Protein AF-A0A2E7USU4-F1 (afdb_monomer)

Structure (mmCIF, N/CA/C/O backbone):
data_AF-A0A2E7USU4-F1
#
_entry.id   AF-A0A2E7USU4-F1
#
loop_
_atom_site.group_PDB
_atom_site.id
_atom_site.type_symbol
_atom_site.label_atom_id
_atom_site.label_alt_id
_atom_site.label_comp_id
_atom_site.label_asym_id
_atom_site.label_entity_id
_atom_site.label_seq_id
_atom_site.pdbx_PDB_ins_code
_atom_site.Cartn_x
_atom_site.Cartn_y
_atom_site.Cartn_z
_atom_site.occupancy
_atom_site.B_iso_or_equiv
_atom_site.auth_seq_id
_atom_site.auth_comp_id
_atom_site.auth_asym_id
_atom_site.auth_atom_id
_atom_site.pdbx_PDB_model_num
ATOM 1 N N . MET A 1 1 ? -5.962 -55.458 58.651 1.00 38.12 1 MET A N 1
ATOM 2 C CA . MET A 1 1 ? -5.460 -54.068 58.538 1.00 38.12 1 MET A CA 1
ATOM 3 C C . MET A 1 1 ? -6.688 -53.202 58.244 1.00 38.12 1 MET A C 1
ATOM 5 O O . MET A 1 1 ? -7.276 -53.397 57.200 1.00 38.12 1 MET A O 1
ATOM 9 N N . ARG A 1 2 ? -7.353 -52.534 59.209 1.00 30.59 2 ARG A N 1
ATOM 10 C CA . ARG A 1 2 ? -7.020 -51.202 59.780 1.00 30.59 2 ARG A CA 1
ATOM 11 C C . ARG A 1 2 ? -6.436 -50.291 58.675 1.00 30.59 2 ARG A C 1
ATOM 13 O O . ARG A 1 2 ? -5.344 -50.605 58.236 1.00 30.59 2 ARG A O 1
ATOM 20 N N . ARG A 1 3 ? -7.065 -49.203 58.200 1.00 30.80 3 ARG A N 1
ATOM 21 C CA . ARG A 1 3 ? -7.940 -48.223 58.880 1.00 30.80 3 ARG A CA 1
ATOM 22 C C . ARG A 1 3 ? -8.631 -47.252 57.874 1.00 30.80 3 ARG A C 1
ATOM 24 O O . ARG A 1 3 ? -7.976 -46.808 56.947 1.00 30.80 3 ARG A O 1
ATOM 31 N N . ILE A 1 4 ? -9.876 -46.875 58.214 1.00 32.59 4 ILE A N 1
ATOM 32 C CA . ILE A 1 4 ? -10.537 -45.541 58.121 1.00 32.59 4 ILE A CA 1
ATOM 33 C C . ILE A 1 4 ? -11.120 -45.056 56.765 1.00 32.59 4 ILE A C 1
ATOM 35 O O . ILE A 1 4 ? -10.427 -44.518 55.915 1.00 32.59 4 ILE A O 1
ATOM 39 N N . LEU A 1 5 ? -12.454 -45.147 56.668 1.00 33.91 5 LEU A N 1
ATOM 40 C CA . LEU A 1 5 ? -13.391 -44.113 56.159 1.00 33.91 5 LEU A CA 1
ATOM 41 C C . LEU A 1 5 ? -13.754 -43.176 57.360 1.00 33.91 5 LEU A C 1
ATOM 43 O O . LEU A 1 5 ? -13.565 -43.677 58.476 1.00 33.91 5 LEU A O 1
ATOM 47 N N . PRO A 1 6 ? -14.365 -41.955 57.263 1.00 46.06 6 PRO A N 1
ATOM 48 C CA . PRO A 1 6 ? -14.983 -41.267 56.105 1.00 46.06 6 PRO A CA 1
ATOM 49 C C . PRO A 1 6 ? -15.024 -39.686 56.152 1.00 46.06 6 PRO A C 1
ATOM 51 O O . PRO A 1 6 ? -14.419 -39.065 57.015 1.00 46.06 6 PRO A O 1
ATOM 54 N N . VAL A 1 7 ? -15.862 -39.080 55.282 1.00 34.38 7 VAL A N 1
ATOM 55 C CA . VAL A 1 7 ? -16.670 -37.832 55.459 1.00 34.38 7 VAL A CA 1
ATOM 56 C C . VAL A 1 7 ? -16.051 -36.434 55.176 1.00 34.38 7 VAL A C 1
ATOM 58 O O . VAL A 1 7 ? -15.256 -35.908 55.939 1.00 34.38 7 VAL A O 1
ATOM 61 N N . VAL A 1 8 ? -16.572 -35.834 54.088 1.00 38.22 8 VAL A N 1
ATOM 62 C CA . VAL A 1 8 ? -17.156 -34.476 53.905 1.00 38.22 8 VAL A CA 1
ATOM 63 C C . VAL A 1 8 ? -16.385 -33.232 54.372 1.00 38.22 8 VAL A C 1
ATOM 65 O O . VAL A 1 8 ? -16.282 -32.965 55.563 1.00 38.22 8 VAL A O 1
ATOM 68 N N . LEU A 1 9 ? -16.105 -32.340 53.412 1.00 32.12 9 LEU A N 1
ATOM 69 C CA . LEU A 1 9 ? -16.459 -30.919 53.537 1.00 32.12 9 LEU A CA 1
ATOM 70 C C . LEU A 1 9 ? -16.700 -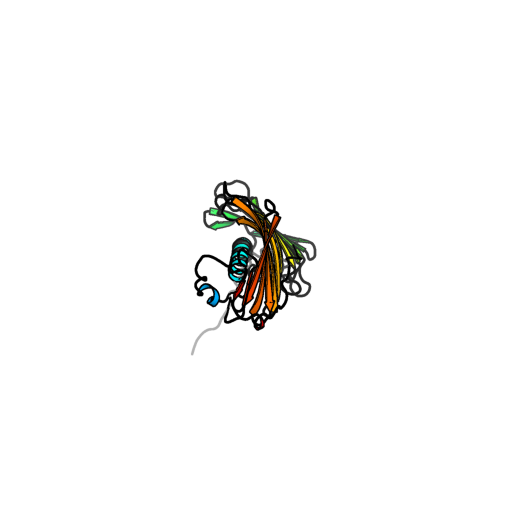30.292 52.155 1.00 32.12 9 LEU A C 1
ATOM 72 O O . LEU A 1 9 ? -15.776 -30.071 51.378 1.00 32.12 9 LEU A O 1
ATOM 76 N N . LEU A 1 10 ? -17.981 -30.021 51.874 1.00 38.47 10 LEU A N 1
ATOM 77 C CA . LEU A 1 10 ? -18.396 -28.964 50.960 1.00 38.47 10 LEU A CA 1
ATOM 78 C C . LEU A 1 10 ? -17.795 -27.646 51.462 1.00 38.47 10 LEU A C 1
ATOM 80 O O . LEU A 1 10 ? -18.086 -27.228 52.581 1.00 38.47 10 LEU A O 1
ATOM 84 N N . GLY A 1 11 ? -17.022 -26.984 50.611 1.00 33.09 11 GLY A N 1
ATOM 85 C CA . GLY A 1 11 ? -16.702 -25.570 50.727 1.00 33.09 11 GLY A CA 1
ATOM 86 C C . GLY A 1 11 ? -17.150 -24.885 49.448 1.00 33.09 11 GLY A C 1
ATOM 87 O O . GLY A 1 11 ? -16.473 -24.974 48.430 1.00 33.09 11 GLY A O 1
ATOM 88 N N . PHE A 1 12 ? -18.322 -24.257 49.505 1.00 40.06 12 PHE A N 1
ATOM 89 C CA . PHE A 1 12 ? -18.772 -23.271 48.534 1.00 40.06 12 PHE A CA 1
ATOM 90 C C . PHE A 1 12 ? -17.706 -22.173 48.397 1.00 40.06 12 PHE A C 1
ATOM 92 O O . PHE A 1 12 ? -17.455 -21.440 49.350 1.00 40.06 12 PHE A O 1
ATOM 99 N N . LEU A 1 13 ? -17.129 -22.028 47.205 1.00 36.75 13 LEU A N 1
ATOM 100 C CA . LEU A 1 13 ? -16.655 -20.738 46.706 1.00 36.75 13 LEU A CA 1
ATOM 101 C C . LEU A 1 13 ? -17.598 -20.318 45.580 1.00 36.75 13 LEU A C 1
ATOM 103 O O . LEU A 1 13 ? -17.286 -20.372 44.397 1.00 36.75 13 LEU A O 1
ATOM 107 N N . SER A 1 14 ? -18.811 -19.969 45.998 1.00 44.56 14 SER A N 1
ATOM 108 C CA . SER A 1 14 ? -19.656 -18.997 45.319 1.00 44.56 14 SER A CA 1
ATOM 109 C C . SER A 1 14 ? -19.156 -17.600 45.703 1.00 44.56 14 SER A C 1
ATOM 111 O O . SER A 1 14 ? -19.207 -17.247 46.883 1.00 44.56 14 SER A O 1
ATOM 113 N N . GLY A 1 15 ? -18.679 -16.830 44.725 1.00 34.78 15 GLY A N 1
ATOM 114 C CA . GLY A 1 15 ? -18.288 -15.422 44.871 1.00 34.78 15 GLY A CA 1
ATOM 115 C C . GLY A 1 15 ? -17.084 -15.095 43.981 1.00 34.78 15 GLY A C 1
ATOM 116 O O . GLY A 1 15 ? -15.995 -15.569 44.268 1.00 34.78 15 GLY A O 1
ATOM 117 N N . CYS A 1 16 ? -17.174 -14.354 42.881 1.00 40.97 16 CYS A N 1
ATOM 118 C CA . CYS A 1 16 ? -18.272 -13.592 42.301 1.00 40.97 16 CYS A CA 1
ATOM 119 C C . CYS A 1 16 ? -18.543 -14.112 40.888 1.00 40.97 16 CYS A C 1
ATOM 121 O O . CYS A 1 16 ? -17.654 -14.129 40.042 1.00 40.97 16 CYS A O 1
ATOM 123 N N . GLU A 1 17 ? -19.784 -14.515 40.635 1.00 37.81 17 GLU A N 1
ATOM 124 C CA . GLU A 1 17 ? -20.341 -14.364 39.302 1.00 37.81 17 GLU A CA 1
ATOM 125 C C . GLU A 1 17 ? -20.342 -12.858 39.003 1.00 37.81 17 GLU A C 1
ATOM 127 O O . GLU A 1 17 ? -21.069 -12.106 39.653 1.00 37.81 17 GLU A O 1
ATOM 132 N N . ASP A 1 18 ? -19.541 -12.401 38.041 1.00 37.53 18 ASP A N 1
ATOM 133 C CA . ASP A 1 18 ? -19.834 -11.142 37.354 1.00 37.53 18 ASP A CA 1
ATOM 134 C C . ASP A 1 18 ? -21.030 -11.394 36.425 1.00 37.53 18 ASP A C 1
ATOM 136 O O . ASP A 1 18 ? -20.938 -11.583 35.213 1.00 37.53 18 ASP A O 1
ATOM 140 N N . THR A 1 19 ? -22.204 -11.462 37.049 1.00 38.06 19 THR A N 1
ATOM 141 C CA . THR A 1 19 ? -23.536 -11.586 36.448 1.00 38.06 19 THR A CA 1
ATOM 142 C C . THR A 1 19 ? -23.981 -10.296 35.744 1.00 38.06 19 THR A C 1
ATOM 144 O O . THR A 1 19 ? -25.107 -9.838 35.926 1.00 38.06 19 THR A O 1
ATOM 147 N N . LEU A 1 20 ? -23.119 -9.708 34.906 1.00 40.41 20 LEU A N 1
ATOM 148 C CA . LEU A 1 20 ? -23.465 -8.558 34.056 1.00 40.41 20 LEU A CA 1
ATOM 149 C C . LEU A 1 20 ? -23.126 -8.707 32.559 1.00 40.41 20 LEU A C 1
ATOM 151 O O . LEU A 1 20 ? -23.294 -7.740 31.824 1.00 40.41 20 LEU A O 1
ATOM 155 N N . SER A 1 21 ? -22.760 -9.891 32.043 1.00 41.94 21 SER A N 1
ATOM 156 C CA . SER A 1 21 ? -22.670 -10.077 30.573 1.00 41.94 21 SER A CA 1
ATOM 157 C C . SER A 1 21 ? -23.108 -11.440 30.019 1.00 41.94 21 SER A C 1
ATOM 159 O O . SER A 1 21 ? -22.753 -11.803 28.903 1.00 41.94 21 SER A O 1
ATOM 161 N N . ALA A 1 22 ? -23.960 -12.184 30.729 1.00 40.34 22 ALA A N 1
ATOM 162 C CA . ALA A 1 22 ? -24.525 -13.451 30.242 1.00 40.34 22 ALA A CA 1
ATOM 163 C C . ALA A 1 22 ? -25.656 -13.290 29.192 1.00 40.34 22 ALA A C 1
ATOM 165 O O . ALA A 1 22 ? -26.557 -14.127 29.118 1.00 40.34 22 ALA A O 1
ATOM 166 N N . GLN A 1 23 ? -25.639 -12.230 28.377 1.00 47.31 23 GLN A N 1
ATOM 167 C CA . GLN A 1 23 ? -26.324 -12.266 27.081 1.00 47.31 23 GLN A CA 1
ATOM 168 C C . GLN A 1 23 ? -25.353 -12.883 26.067 1.00 47.31 23 GLN A C 1
ATOM 170 O O . GLN A 1 23 ? -24.153 -12.621 26.161 1.00 47.31 23 GLN A O 1
ATOM 175 N N . PRO A 1 24 ? -25.808 -13.698 25.097 1.00 49.12 24 PRO A N 1
ATOM 176 C CA . PRO A 1 24 ? -24.950 -14.177 24.023 1.00 49.12 24 PRO A CA 1
ATOM 177 C C . PRO A 1 24 ? -24.702 -13.012 23.060 1.00 49.12 24 PRO A C 1
ATOM 179 O O . PRO A 1 24 ? -25.223 -12.978 21.948 1.00 49.12 24 PRO A O 1
ATOM 182 N N . PHE A 1 25 ? -23.954 -12.013 23.520 1.00 58.28 25 PHE A N 1
ATOM 183 C CA . PHE A 1 25 ? -23.432 -10.972 22.664 1.00 58.28 25 PHE A CA 1
ATOM 184 C C . PHE A 1 25 ? -22.573 -11.629 21.588 1.00 58.28 25 PHE A C 1
ATOM 186 O O . PHE A 1 25 ? -21.971 -12.690 21.792 1.00 58.28 25 PHE A O 1
ATOM 193 N N . VAL A 1 26 ? -22.497 -10.958 20.446 1.00 64.88 26 VAL A N 1
ATOM 194 C CA . VAL A 1 26 ? -21.462 -11.183 19.437 1.00 64.88 26 VAL A CA 1
ATOM 195 C C . VAL A 1 26 ? -20.136 -11.349 20.174 1.00 64.88 26 VAL A C 1
ATOM 197 O O . VAL A 1 26 ? -19.718 -10.462 20.924 1.00 64.88 26 VAL A O 1
ATOM 200 N N . SER A 1 27 ? -19.538 -12.533 20.055 1.00 80.50 27 SER A N 1
ATOM 201 C CA . SER A 1 27 ? -18.383 -12.883 20.883 1.00 80.50 27 SER A CA 1
ATOM 202 C C . SER A 1 27 ? -17.197 -11.983 20.544 1.00 80.50 27 SER A C 1
ATOM 204 O O . SER A 1 27 ? -17.044 -11.578 19.392 1.00 80.50 27 SER A O 1
ATOM 206 N N . ASP A 1 28 ? -16.305 -11.738 21.505 1.00 85.25 28 ASP A N 1
ATOM 207 C CA . ASP A 1 28 ? -15.053 -10.997 21.266 1.00 85.25 28 ASP A CA 1
ATOM 208 C C . ASP A 1 28 ? -14.279 -11.600 20.077 1.00 85.25 28 ASP A C 1
ATOM 210 O O . ASP A 1 28 ? -13.692 -10.885 19.272 1.00 85.25 28 ASP A O 1
ATOM 214 N N . ARG A 1 29 ? -14.383 -12.924 19.891 1.00 87.19 29 ARG A N 1
ATOM 215 C CA . ARG A 1 29 ? -13.837 -13.652 18.739 1.00 87.19 29 ARG A CA 1
ATOM 216 C C . ARG A 1 29 ? -14.366 -13.149 17.392 1.00 87.19 29 ARG A C 1
ATOM 218 O O . ARG A 1 29 ? -13.593 -13.110 16.449 1.00 87.19 29 ARG A O 1
ATOM 225 N N . GLN A 1 30 ? -15.645 -12.795 17.282 1.00 89.44 30 GLN A N 1
ATOM 226 C CA . GLN A 1 30 ? -16.223 -12.291 16.030 1.00 89.44 30 GLN A CA 1
ATOM 227 C C . GLN A 1 30 ? -15.737 -10.878 15.706 1.00 89.44 30 GLN A C 1
ATOM 229 O O . GLN A 1 30 ? -15.446 -10.615 14.549 1.00 89.44 30 GLN A O 1
ATOM 234 N N . PHE A 1 31 ? -15.607 -9.997 16.706 1.00 92.06 31 PHE A N 1
ATOM 235 C CA . PHE A 1 31 ? -14.993 -8.679 16.502 1.00 92.06 31 PHE A CA 1
ATOM 236 C C . PHE A 1 31 ? -13.541 -8.823 16.042 1.00 92.06 31 PHE A C 1
ATOM 238 O O . PHE A 1 31 ? -13.168 -8.249 15.030 1.00 92.06 31 PHE A O 1
ATOM 245 N N . ARG A 1 32 ? -12.753 -9.668 16.720 1.00 91.06 32 ARG A N 1
ATOM 246 C CA . ARG A 1 32 ? -11.357 -9.945 16.343 1.00 91.06 32 ARG A CA 1
ATOM 247 C C . ARG A 1 32 ? -11.233 -10.541 14.941 1.00 91.06 32 ARG A C 1
ATOM 249 O O . ARG A 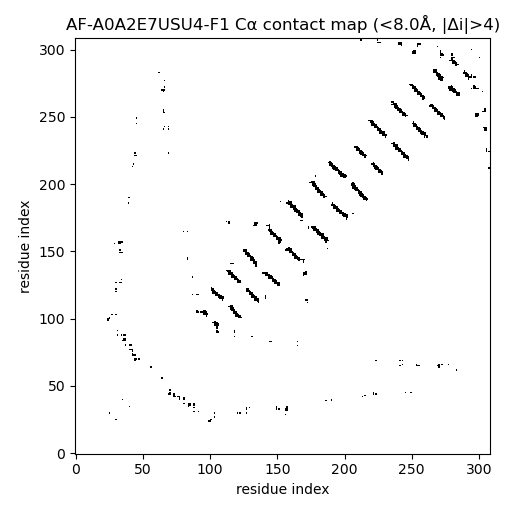1 32 ? -10.358 -10.149 14.191 1.00 91.06 32 ARG A O 1
ATOM 256 N N . ALA A 1 33 ? -12.110 -11.479 14.587 1.00 92.00 33 ALA A N 1
ATOM 257 C CA . ALA A 1 33 ? -12.075 -12.158 13.294 1.00 92.00 33 ALA A CA 1
ATOM 258 C C . ALA A 1 33 ? -12.516 -11.281 12.110 1.00 92.00 33 ALA A C 1
ATOM 260 O O . ALA A 1 33 ? -12.340 -11.707 10.974 1.00 92.00 33 ALA A O 1
ATOM 261 N N . ALA A 1 34 ? -13.123 -10.121 12.368 1.00 91.88 34 ALA A N 1
ATOM 262 C CA . ALA A 1 34 ? -13.502 -9.147 11.348 1.00 91.88 34 ALA A CA 1
ATOM 263 C C . ALA A 1 34 ? -12.515 -7.974 11.238 1.00 91.88 34 ALA A C 1
ATOM 265 O O . ALA A 1 34 ? -12.679 -7.137 10.356 1.00 91.88 34 ALA A O 1
ATOM 266 N N . LEU A 1 35 ? -11.521 -7.876 12.130 1.00 90.31 35 LEU A N 1
ATOM 267 C CA . LEU A 1 35 ? -10.502 -6.837 12.019 1.00 90.31 35 LEU A CA 1
ATOM 268 C C . LEU A 1 35 ? -9.563 -7.132 10.845 1.00 90.31 35 LEU A C 1
ATOM 270 O O . LEU A 1 35 ? -9.254 -8.304 10.597 1.00 90.31 35 LEU A O 1
ATOM 274 N N . PRO A 1 36 ? -9.094 -6.090 10.134 1.00 87.50 36 PRO A N 1
ATOM 275 C CA . PRO A 1 36 ? -8.037 -6.262 9.153 1.00 87.50 36 PRO A CA 1
ATOM 276 C C . PRO A 1 36 ? -6.785 -6.808 9.839 1.00 87.50 36 PRO A C 1
ATOM 278 O O . PRO A 1 36 ? -6.477 -6.440 10.973 1.00 87.50 36 PRO A O 1
ATOM 281 N N . SER A 1 37 ? -6.081 -7.697 9.142 1.00 90.19 37 SER A N 1
ATOM 282 C CA . SER A 1 37 ? -4.869 -8.333 9.648 1.00 90.19 37 SER A CA 1
ATOM 283 C C . SER A 1 37 ? -3.657 -7.950 8.811 1.00 90.19 37 SER A C 1
ATOM 285 O O . SER A 1 37 ? -3.776 -7.786 7.591 1.00 90.19 37 SER A O 1
ATOM 287 N N . ALA A 1 38 ? -2.497 -7.849 9.454 1.00 91.19 38 ALA A N 1
ATOM 288 C CA . ALA A 1 38 ? -1.223 -7.533 8.822 1.00 91.19 38 ALA A CA 1
ATOM 289 C C . ALA A 1 38 ? -0.932 -8.529 7.688 1.00 91.19 38 ALA A C 1
ATOM 291 O O . ALA A 1 38 ? -0.786 -8.134 6.536 1.00 91.19 38 ALA A O 1
ATOM 292 N N . GLU A 1 39 ? -1.026 -9.832 7.980 1.00 90.19 39 GLU A N 1
ATOM 293 C CA . GLU A 1 39 ? -0.832 -10.924 7.010 1.00 90.19 39 GLU A CA 1
ATOM 294 C C . GLU A 1 39 ? -1.648 -10.745 5.719 1.00 90.19 39 GLU A C 1
ATOM 296 O O . GLU A 1 39 ? -1.158 -11.013 4.625 1.00 90.19 39 GLU A O 1
ATOM 301 N N . ARG A 1 40 ? -2.900 -10.284 5.828 1.00 90.06 40 ARG A N 1
ATOM 302 C CA . ARG A 1 40 ? -3.810 -10.164 4.681 1.00 90.06 40 ARG A CA 1
ATOM 303 C C . ARG A 1 40 ? -3.615 -8.883 3.889 1.00 90.06 40 ARG A C 1
ATOM 305 O O . ARG A 1 40 ? -4.041 -8.846 2.738 1.00 90.06 40 ARG A O 1
ATOM 312 N N . HIS A 1 41 ? -2.996 -7.869 4.483 1.00 92.50 41 HIS A N 1
ATOM 313 C CA . HIS A 1 41 ? -2.759 -6.564 3.864 1.00 92.50 41 HIS A CA 1
ATOM 314 C C . HIS A 1 41 ? -1.310 -6.376 3.402 1.00 92.50 41 HIS A C 1
ATOM 316 O O . HIS A 1 41 ? -1.009 -5.371 2.767 1.00 92.50 41 HIS A O 1
ATOM 322 N N . THR A 1 42 ? -0.426 -7.345 3.656 1.00 91.06 42 THR A N 1
ATOM 323 C CA . THR A 1 42 ? 0.917 -7.363 3.074 1.00 91.06 42 THR A CA 1
ATOM 324 C C . THR A 1 42 ? 0.839 -7.483 1.551 1.00 91.06 42 THR A C 1
ATOM 326 O O . THR A 1 42 ? 0.340 -8.475 1.015 1.00 91.06 42 THR A O 1
ATOM 329 N N . LEU A 1 43 ? 1.382 -6.490 0.852 1.00 89.88 43 LEU A N 1
ATOM 330 C CA . LEU A 1 43 ? 1.666 -6.521 -0.575 1.00 89.88 43 LEU A CA 1
ATOM 331 C C . LEU A 1 43 ? 2.789 -7.517 -0.840 1.00 89.88 43 LEU A C 1
ATOM 333 O O . LEU A 1 43 ? 3.963 -7.241 -0.590 1.00 89.88 43 LEU A O 1
ATOM 337 N N . ASP A 1 44 ? 2.426 -8.673 -1.374 1.00 86.12 44 ASP A N 1
ATOM 338 C CA . ASP A 1 44 ? 3.383 -9.692 -1.778 1.00 86.12 44 ASP A CA 1
ATOM 339 C C . ASP A 1 44 ? 3.852 -9.466 -3.224 1.00 86.12 44 ASP A C 1
ATOM 341 O O . ASP A 1 44 ? 3.456 -10.158 -4.169 1.00 86.12 44 ASP A O 1
ATOM 345 N N . VAL A 1 45 ? 4.634 -8.403 -3.430 1.00 84.00 45 VAL A N 1
ATOM 346 C CA . VAL A 1 45 ? 5.175 -8.073 -4.753 1.00 84.00 45 VAL A CA 1
ATOM 347 C C . VAL A 1 45 ? 6.238 -9.111 -5.113 1.00 84.00 45 VAL A C 1
ATOM 349 O O . VAL A 1 45 ? 7.334 -9.099 -4.568 1.00 84.00 45 VAL A O 1
ATOM 352 N N . ILE A 1 46 ? 5.923 -10.000 -6.059 1.00 75.56 46 ILE A N 1
ATOM 353 C CA . ILE A 1 46 ? 6.849 -11.024 -6.579 1.00 75.56 46 ILE A CA 1
ATOM 354 C C . ILE A 1 46 ? 7.444 -11.903 -5.450 1.00 75.56 46 ILE A C 1
ATOM 356 O O . ILE A 1 46 ? 8.652 -12.137 -5.443 1.00 75.56 46 ILE A O 1
ATOM 360 N N . ASP A 1 47 ? 6.612 -12.395 -4.516 1.00 64.00 47 ASP A N 1
ATOM 361 C CA . ASP A 1 47 ? 6.943 -13.388 -3.463 1.00 64.00 47 ASP A CA 1
ATOM 362 C C . ASP A 1 47 ? 8.402 -13.325 -3.014 1.00 64.00 47 ASP A C 1
ATOM 364 O O . ASP A 1 47 ? 9.188 -14.206 -3.350 1.00 64.00 47 ASP A O 1
ATOM 368 N N . ALA A 1 48 ? 8.830 -12.217 -2.411 1.00 50.22 48 ALA A N 1
ATOM 369 C CA . ALA A 1 48 ? 10.242 -11.895 -2.223 1.00 50.22 48 ALA A CA 1
ATOM 370 C C . ALA A 1 48 ? 10.944 -12.824 -1.208 1.00 50.22 48 ALA A C 1
ATOM 372 O O . ALA A 1 48 ? 11.420 -12.393 -0.167 1.00 50.22 48 ALA A O 1
ATOM 373 N N . SER A 1 49 ? 11.073 -14.116 -1.509 1.00 41.28 49 SER A N 1
ATOM 374 C CA . SER A 1 49 ? 12.034 -15.004 -0.877 1.00 41.28 49 SER A CA 1
ATOM 375 C C . SER A 1 49 ? 13.421 -14.382 -1.034 1.00 41.28 49 SER A C 1
ATOM 377 O O . SER A 1 49 ? 13.795 -14.029 -2.157 1.00 41.28 49 SER A O 1
ATOM 379 N N . ASP A 1 50 ? 14.165 -14.293 0.071 1.00 42.62 50 ASP A N 1
ATOM 380 C CA . ASP A 1 50 ? 15.480 -13.659 0.300 1.00 42.62 50 ASP A CA 1
ATOM 381 C C . ASP A 1 50 ? 16.549 -13.755 -0.821 1.00 42.62 50 ASP A C 1
ATOM 383 O O . ASP A 1 50 ? 17.573 -13.074 -0.772 1.00 42.62 50 ASP A O 1
ATOM 387 N N . GLY A 1 51 ? 16.354 -14.583 -1.849 1.00 41.97 51 GLY A N 1
ATOM 388 C CA . GLY A 1 51 ? 17.274 -14.789 -2.971 1.00 41.97 51 GLY A CA 1
ATOM 389 C C . GLY A 1 51 ? 17.455 -13.588 -3.907 1.00 41.97 51 GLY A C 1
ATOM 390 O O . GLY A 1 51 ? 18.475 -13.499 -4.588 1.00 41.97 51 GLY A O 1
ATOM 391 N N . TYR A 1 52 ? 16.522 -12.637 -3.924 1.00 47.69 52 TYR A N 1
ATOM 392 C CA . TYR A 1 52 ? 16.579 -11.484 -4.829 1.00 47.69 52 TYR A CA 1
ATOM 393 C C . TYR A 1 52 ? 17.429 -10.312 -4.304 1.00 47.69 52 TYR A C 1
ATOM 395 O O . TYR A 1 52 ? 17.951 -9.533 -5.100 1.00 47.69 52 TYR A O 1
ATOM 403 N N . LEU A 1 53 ? 17.645 -10.221 -2.987 1.00 42.69 53 LEU A N 1
ATOM 404 C CA . LEU A 1 53 ? 18.425 -9.154 -2.337 1.00 42.69 53 LEU A CA 1
ATOM 405 C C . LEU A 1 53 ? 19.952 -9.318 -2.499 1.00 42.69 53 LEU A C 1
ATOM 407 O O . LEU A 1 53 ? 20.722 -8.451 -2.089 1.00 42.69 53 LEU A O 1
ATOM 411 N N . GLY A 1 54 ? 20.407 -10.432 -3.086 1.00 35.69 54 GLY A N 1
ATOM 412 C CA . GLY A 1 54 ? 21.826 -10.782 -3.215 1.00 35.69 54 GLY A CA 1
ATOM 413 C C . GLY A 1 54 ? 22.462 -10.522 -4.584 1.00 35.69 54 GLY A C 1
ATOM 414 O O . GLY A 1 54 ? 23.677 -10.681 -4.720 1.00 35.69 54 GLY A O 1
ATOM 415 N N . MET A 1 55 ? 21.690 -10.144 -5.609 1.00 43.31 55 MET A N 1
ATOM 416 C CA . MET A 1 55 ? 22.261 -9.841 -6.924 1.00 43.31 55 MET A CA 1
ATOM 417 C C . MET A 1 55 ? 22.745 -8.394 -6.955 1.00 43.31 55 MET A C 1
ATOM 419 O O . MET A 1 55 ? 21.952 -7.461 -6.875 1.00 43.31 55 MET A O 1
ATOM 423 N N . ALA A 1 56 ? 24.065 -8.210 -7.051 1.00 39.50 56 ALA A N 1
ATOM 424 C CA . ALA A 1 56 ? 24.661 -6.886 -7.182 1.00 39.50 56 ALA A CA 1
ATOM 425 C C . ALA A 1 56 ? 23.985 -6.132 -8.345 1.00 39.50 56 ALA A C 1
ATOM 427 O O . ALA A 1 56 ? 23.899 -6.696 -9.443 1.00 39.50 56 ALA A O 1
ATOM 428 N N . PRO A 1 57 ? 23.512 -4.888 -8.135 1.00 42.31 57 PRO A N 1
ATOM 429 C CA . PRO A 1 57 ? 22.927 -4.108 -9.213 1.00 42.31 57 PRO A CA 1
ATOM 430 C C . PRO A 1 57 ? 23.941 -4.008 -10.361 1.00 42.31 57 PRO A C 1
ATOM 432 O O . PRO A 1 57 ? 25.148 -3.886 -10.107 1.00 42.31 57 PRO A O 1
ATOM 435 N N . PRO A 1 58 ? 23.496 -4.080 -11.628 1.00 43.09 58 PRO A N 1
ATOM 436 C CA . PRO A 1 58 ? 24.387 -3.840 -12.747 1.00 43.09 58 PRO A CA 1
ATOM 437 C C . PRO A 1 58 ? 25.056 -2.472 -12.581 1.00 43.09 58 PRO A C 1
ATOM 439 O O . PRO A 1 58 ? 24.482 -1.534 -12.029 1.00 43.09 58 PRO A O 1
ATOM 442 N N . VAL A 1 59 ? 26.305 -2.405 -13.042 1.00 41.75 59 VAL A N 1
ATOM 443 C CA . VAL A 1 59 ? 27.203 -1.249 -12.938 1.00 41.75 59 VAL A CA 1
ATOM 444 C C . VAL A 1 59 ? 26.447 0.064 -13.219 1.00 41.75 59 VAL A C 1
ATOM 446 O O . VAL A 1 59 ? 25.716 0.123 -14.211 1.00 41.75 59 VAL A O 1
ATOM 449 N N . PRO A 1 60 ? 26.624 1.114 -12.390 1.00 35.34 60 PRO A N 1
ATOM 450 C CA . PRO A 1 60 ? 25.951 2.398 -12.569 1.00 35.34 60 PRO A CA 1
ATOM 451 C C . PRO A 1 60 ? 26.080 2.929 -14.002 1.00 35.34 60 PRO A C 1
ATOM 453 O O . PRO A 1 60 ? 27.191 2.985 -14.532 1.00 35.34 60 PRO A O 1
ATOM 456 N N . GLY A 1 61 ? 24.965 3.369 -14.601 1.00 48.12 61 GLY A N 1
ATOM 457 C CA . GLY A 1 61 ? 25.025 4.326 -15.711 1.00 48.12 61 GLY A CA 1
ATOM 458 C C . GLY A 1 61 ? 24.137 4.131 -16.941 1.00 48.12 61 GLY A C 1
ATOM 459 O O . GLY A 1 61 ? 24.291 4.945 -17.841 1.00 48.12 61 GLY A O 1
ATOM 460 N N . THR A 1 62 ? 23.227 3.150 -17.045 1.00 60.25 62 THR A N 1
ATOM 461 C CA . THR A 1 62 ? 22.281 3.159 -18.190 1.00 60.25 62 THR A CA 1
ATOM 462 C C . THR A 1 62 ? 20.834 2.778 -17.870 1.00 60.25 62 THR A C 1
ATOM 464 O O . THR A 1 62 ? 19.967 3.572 -18.221 1.00 60.25 62 THR A O 1
ATOM 467 N N . TRP A 1 63 ? 20.512 1.638 -17.234 1.00 69.81 63 TRP A N 1
ATOM 468 C CA . TRP A 1 63 ? 19.108 1.164 -17.134 1.00 69.81 63 TRP A CA 1
ATOM 469 C C . TRP A 1 63 ? 18.633 0.906 -15.692 1.00 69.81 63 TRP A C 1
ATOM 471 O O . TRP A 1 63 ? 19.364 0.248 -14.947 1.00 69.81 63 TRP A O 1
ATOM 481 N N . PRO A 1 64 ? 17.420 1.357 -15.306 1.00 77.94 64 PRO A N 1
ATOM 482 C CA . PRO A 1 64 ? 16.848 1.065 -13.992 1.00 77.94 64 PRO A CA 1
ATOM 483 C C . PRO A 1 64 ? 16.510 -0.429 -13.837 1.00 77.94 64 PRO A C 1
ATOM 485 O O . PRO A 1 64 ? 16.169 -1.101 -14.812 1.00 77.94 64 PRO A O 1
ATOM 488 N N . ASP A 1 65 ? 16.598 -0.944 -12.607 1.00 86.38 65 ASP A N 1
ATOM 489 C CA . ASP A 1 65 ? 16.034 -2.245 -12.223 1.00 86.38 65 ASP A CA 1
ATOM 490 C C . ASP A 1 65 ? 14.584 -2.032 -11.769 1.00 86.38 65 ASP A C 1
ATOM 492 O O . ASP A 1 65 ? 14.316 -1.672 -10.623 1.00 86.38 65 ASP A O 1
ATOM 496 N N . LEU A 1 66 ? 13.643 -2.208 -12.696 1.00 89.81 66 LEU A N 1
ATOM 497 C CA . LEU A 1 66 ? 12.219 -1.965 -12.465 1.00 89.81 66 LEU A CA 1
ATOM 498 C C . LEU A 1 66 ? 11.599 -2.981 -11.496 1.00 89.81 66 LEU A C 1
ATOM 500 O O . LEU A 1 66 ? 10.634 -2.671 -10.793 1.00 89.81 66 LEU A O 1
ATOM 504 N N . VAL A 1 67 ? 12.157 -4.194 -11.451 1.00 90.25 67 VAL A N 1
ATOM 505 C CA . VAL A 1 67 ? 11.730 -5.234 -10.509 1.00 90.25 67 VAL A CA 1
ATOM 506 C C . VAL A 1 67 ? 12.126 -4.837 -9.096 1.00 90.25 67 VAL A C 1
ATOM 508 O O . VAL A 1 67 ? 11.265 -4.837 -8.223 1.00 90.25 67 VAL A O 1
ATOM 511 N N . GLN A 1 68 ? 13.386 -4.439 -8.879 1.00 87.31 68 GLN A N 1
ATOM 512 C CA . GLN A 1 68 ? 13.817 -3.946 -7.566 1.00 87.31 68 GLN A CA 1
ATOM 513 C C . GLN A 1 68 ? 13.011 -2.722 -7.137 1.00 87.31 68 GLN A C 1
ATOM 515 O O . GLN A 1 68 ? 12.534 -2.695 -6.014 1.00 87.31 68 GLN A O 1
ATOM 520 N N . LEU A 1 69 ? 12.769 -1.772 -8.044 1.00 87.56 69 LEU A N 1
ATOM 521 C CA . LEU A 1 69 ? 11.961 -0.597 -7.721 1.00 87.56 69 LEU A CA 1
ATOM 522 C C . LEU A 1 69 ? 10.538 -0.979 -7.280 1.00 87.56 69 LEU A C 1
ATOM 524 O O . LEU A 1 69 ? 10.007 -0.412 -6.335 1.00 87.56 69 LEU A O 1
ATOM 528 N N . SER A 1 70 ? 9.925 -1.970 -7.932 1.00 91.50 70 SER A N 1
ATOM 529 C CA . SER A 1 70 ? 8.604 -2.475 -7.534 1.00 91.50 70 SER A CA 1
ATOM 530 C C . SER A 1 70 ? 8.624 -3.166 -6.166 1.00 91.50 70 SER A C 1
ATOM 532 O O . SER A 1 70 ? 7.676 -3.016 -5.401 1.00 91.50 70 SER A O 1
ATOM 534 N N . LEU A 1 71 ? 9.691 -3.914 -5.865 1.00 89.12 71 LEU A N 1
ATOM 535 C CA . LEU A 1 71 ? 9.897 -4.556 -4.565 1.00 89.12 71 LEU A CA 1
ATOM 536 C C . LEU A 1 71 ? 10.083 -3.524 -3.450 1.00 89.12 71 LEU A C 1
ATOM 538 O O . LEU A 1 71 ? 9.448 -3.653 -2.408 1.00 89.12 71 LEU A O 1
ATOM 542 N N . ASP A 1 72 ? 10.907 -2.502 -3.685 1.00 85.56 72 ASP A N 1
ATOM 543 C CA . ASP A 1 72 ? 11.184 -1.435 -2.719 1.00 85.56 72 ASP A CA 1
ATOM 544 C C . ASP A 1 72 ? 9.901 -0.660 -2.398 1.00 85.56 72 ASP A C 1
ATOM 546 O O . ASP A 1 72 ? 9.506 -0.576 -1.239 1.00 85.56 72 ASP A O 1
ATOM 550 N N . VAL A 1 73 ? 9.173 -0.211 -3.430 1.00 87.50 73 VAL A N 1
ATOM 551 C CA . VAL A 1 73 ? 7.894 0.499 -3.258 1.00 87.50 73 VAL A CA 1
ATOM 552 C C . VAL A 1 73 ? 6.862 -0.372 -2.529 1.00 87.50 73 VAL A C 1
ATOM 554 O O . VAL A 1 73 ? 6.165 0.109 -1.638 1.00 87.50 73 VAL A O 1
ATOM 557 N N . GLY A 1 74 ? 6.754 -1.659 -2.878 1.00 89.19 74 GLY A N 1
ATOM 558 C CA . GLY A 1 74 ? 5.872 -2.589 -2.168 1.00 89.19 74 GLY A CA 1
ATOM 559 C C . GLY A 1 74 ? 6.262 -2.760 -0.695 1.00 89.19 74 GLY A C 1
ATOM 560 O O . GLY A 1 74 ? 5.393 -2.765 0.177 1.00 89.19 74 GLY A O 1
ATOM 561 N N . GLY A 1 75 ? 7.563 -2.852 -0.411 1.00 87.12 75 GLY A N 1
ATOM 562 C CA . GLY A 1 75 ? 8.114 -2.936 0.941 1.00 87.12 75 GLY A CA 1
ATOM 563 C C . GLY A 1 75 ? 7.841 -1.690 1.784 1.00 87.12 75 GLY A C 1
ATOM 564 O O . GLY A 1 75 ? 7.437 -1.819 2.940 1.00 87.12 75 GLY A O 1
ATOM 565 N N . ASP A 1 76 ? 7.983 -0.499 1.206 1.00 84.06 76 ASP A N 1
ATOM 566 C CA . ASP A 1 76 ? 7.721 0.768 1.895 1.00 84.06 76 ASP A CA 1
ATOM 567 C C . ASP A 1 76 ? 6.230 0.923 2.248 1.00 84.06 76 ASP A C 1
ATOM 569 O O . ASP A 1 76 ? 5.885 1.250 3.389 1.00 84.06 76 ASP A O 1
ATOM 573 N N . LEU A 1 77 ? 5.332 0.597 1.309 1.00 87.25 77 LEU A N 1
ATOM 574 C CA . LEU A 1 77 ? 3.880 0.572 1.548 1.00 87.25 77 LEU A CA 1
ATOM 575 C C . LEU A 1 77 ? 3.489 -0.431 2.644 1.00 87.25 77 LEU A C 1
ATOM 577 O O . LEU A 1 77 ? 2.627 -0.141 3.484 1.00 87.25 77 LEU A O 1
ATOM 581 N N . ASN A 1 78 ? 4.148 -1.595 2.662 1.00 88.50 78 ASN A N 1
ATOM 582 C CA . ASN A 1 78 ? 3.984 -2.591 3.716 1.00 88.50 78 ASN A CA 1
ATOM 583 C C . ASN A 1 78 ? 4.430 -2.048 5.073 1.00 88.50 78 ASN A C 1
ATOM 585 O O . ASN A 1 78 ? 3.701 -2.208 6.044 1.00 88.50 78 ASN A O 1
ATOM 589 N N . GLY A 1 79 ? 5.576 -1.372 5.167 1.00 83.44 79 GLY A N 1
ATOM 590 C CA . GLY A 1 79 ? 6.087 -0.857 6.441 1.00 83.44 79 GLY A CA 1
ATOM 591 C C . GLY A 1 79 ? 5.072 0.013 7.194 1.00 83.44 79 GLY A C 1
ATOM 592 O O . GLY A 1 79 ? 4.850 -0.189 8.388 1.00 83.44 79 GLY A O 1
ATOM 593 N N . ILE A 1 80 ? 4.406 0.932 6.487 1.00 80.81 80 ILE A N 1
ATOM 594 C CA . ILE A 1 80 ? 3.404 1.839 7.074 1.00 80.81 80 ILE A CA 1
ATOM 595 C C . ILE A 1 80 ? 2.124 1.077 7.448 1.00 80.81 80 ILE A C 1
ATOM 597 O O . ILE A 1 80 ? 1.616 1.202 8.564 1.00 80.81 80 ILE A O 1
ATOM 601 N N . THR A 1 81 ? 1.616 0.260 6.523 1.00 89.25 81 THR A N 1
ATOM 602 C CA . THR A 1 81 ? 0.369 -0.498 6.705 1.00 89.25 81 THR A CA 1
ATOM 603 C C . THR A 1 81 ? 0.481 -1.520 7.836 1.00 89.25 81 THR A C 1
ATOM 605 O O . THR A 1 81 ? -0.403 -1.612 8.691 1.00 89.25 81 THR A O 1
ATOM 608 N N . LEU A 1 82 ? 1.581 -2.271 7.883 1.00 89.06 82 LEU A N 1
ATOM 609 C CA . LEU A 1 82 ? 1.788 -3.335 8.862 1.00 89.06 82 LEU A CA 1
ATOM 610 C C . LEU A 1 82 ? 2.003 -2.778 10.267 1.00 89.06 82 LEU A C 1
ATOM 612 O O . LEU A 1 82 ? 1.409 -3.309 11.198 1.00 89.06 82 LEU A O 1
ATOM 616 N N . ALA A 1 83 ? 2.732 -1.668 10.430 1.00 86.56 83 ALA A N 1
ATOM 617 C CA . ALA A 1 83 ? 2.894 -1.033 11.742 1.00 86.56 83 ALA A CA 1
ATOM 618 C C . ALA A 1 83 ? 1.540 -0.691 12.392 1.00 86.56 83 ALA A C 1
ATOM 620 O O . ALA A 1 83 ? 1.336 -0.890 13.592 1.00 86.56 83 ALA A O 1
ATOM 621 N N . CYS A 1 84 ? 0.593 -0.221 11.581 1.00 91.56 84 CYS A N 1
ATOM 622 C CA . CYS A 1 84 ? -0.765 0.053 12.017 1.00 91.56 84 CYS A CA 1
ATOM 623 C C . CYS A 1 84 ? -1.533 -1.220 12.409 1.00 91.56 84 CYS A C 1
ATOM 625 O O . CYS A 1 84 ? -2.087 -1.315 13.510 1.00 91.56 84 CYS A O 1
ATOM 627 N N . LEU A 1 85 ? -1.566 -2.207 11.512 1.00 94.00 85 LEU A N 1
ATOM 628 C CA . LEU A 1 85 ? -2.378 -3.412 11.684 1.00 94.00 85 LEU A CA 1
ATOM 629 C C . LEU A 1 85 ? -1.838 -4.336 12.779 1.00 94.00 85 LEU A C 1
ATOM 631 O O . LEU A 1 85 ? -2.625 -4.858 13.566 1.00 94.00 85 LEU A O 1
ATOM 635 N N . GLU A 1 86 ? -0.520 -4.476 12.908 1.00 92.62 86 GLU A N 1
ATOM 636 C CA . GLU A 1 86 ? 0.107 -5.248 13.987 1.00 92.62 86 GLU A CA 1
ATOM 637 C C . GLU A 1 86 ? -0.246 -4.678 15.369 1.00 92.62 86 GLU A C 1
ATOM 639 O O . GLU A 1 86 ? -0.443 -5.427 16.330 1.00 92.62 86 GLU A O 1
ATOM 644 N N . LEU A 1 87 ? -0.385 -3.352 15.490 1.00 91.44 87 LEU A N 1
ATOM 645 C CA . LEU A 1 87 ? -0.796 -2.729 16.745 1.00 91.44 87 LEU A CA 1
ATOM 646 C C . LEU A 1 87 ? -2.270 -3.004 17.066 1.00 91.44 87 LEU A C 1
ATOM 648 O O . LEU A 1 87 ? -2.600 -3.306 18.217 1.00 91.44 87 LEU A O 1
ATOM 652 N N . VAL A 1 88 ? -3.146 -2.956 16.057 1.00 93.44 88 VAL A N 1
ATOM 653 C CA . VAL A 1 88 ? -4.560 -3.342 16.192 1.00 93.44 88 VAL A CA 1
ATOM 654 C C . VAL A 1 88 ? -4.682 -4.808 16.609 1.00 93.44 88 VAL A C 1
ATOM 656 O O . VAL A 1 88 ? -5.404 -5.118 17.559 1.00 93.44 88 VAL A O 1
ATOM 659 N N . GLU A 1 89 ? -3.945 -5.709 15.962 1.00 93.12 89 GLU A N 1
ATOM 660 C CA . GLU A 1 89 ? -3.911 -7.136 16.294 1.00 93.12 89 GLU A CA 1
ATOM 661 C C . GLU A 1 89 ? -3.394 -7.391 17.712 1.00 93.12 89 GLU A C 1
ATOM 663 O O . GLU A 1 89 ? -3.996 -8.159 18.469 1.00 93.12 89 GLU A O 1
ATOM 668 N N . SER A 1 90 ? -2.303 -6.723 18.096 1.00 91.31 90 SER A N 1
ATOM 669 C CA . SER A 1 90 ? -1.706 -6.827 19.429 1.00 91.31 90 SER A CA 1
ATOM 670 C C . SER A 1 90 ? -2.677 -6.366 20.519 1.00 91.31 90 SER A C 1
ATOM 672 O O . SER A 1 90 ? -2.884 -7.074 21.511 1.00 91.31 90 SER A O 1
ATOM 674 N N . ALA A 1 91 ? -3.359 -5.234 20.308 1.00 90.38 91 ALA A N 1
ATOM 675 C CA . ALA A 1 91 ? -4.414 -4.768 21.204 1.00 90.38 91 ALA A CA 1
ATOM 676 C C . ALA A 1 91 ? -5.546 -5.803 21.294 1.00 90.38 91 ALA A C 1
ATOM 678 O O . ALA A 1 91 ? -5.906 -6.253 22.388 1.00 90.38 91 ALA A O 1
ATOM 679 N N . ALA A 1 92 ? -6.040 -6.252 20.137 1.00 90.62 92 ALA A N 1
ATOM 680 C CA . ALA A 1 92 ? -7.144 -7.192 20.013 1.00 90.62 92 ALA A CA 1
ATOM 681 C C . ALA A 1 92 ? -6.833 -8.589 20.584 1.00 90.62 92 ALA A C 1
ATOM 683 O O . ALA A 1 92 ? -7.760 -9.327 20.931 1.00 90.62 92 ALA A O 1
ATOM 684 N N . ALA A 1 93 ? -5.559 -8.961 20.746 1.00 89.81 93 ALA A N 1
ATOM 685 C CA . ALA A 1 93 ? -5.150 -10.198 21.410 1.00 89.81 93 ALA A CA 1
ATOM 686 C C . ALA A 1 93 ? -5.496 -10.213 22.913 1.00 89.81 93 ALA A C 1
ATOM 688 O O . ALA A 1 93 ? -5.714 -11.287 23.488 1.00 89.81 93 ALA A O 1
ATOM 689 N N . THR A 1 94 ? -5.614 -9.041 23.541 1.00 88.50 94 THR A N 1
ATOM 690 C CA . THR A 1 94 ? -5.960 -8.886 24.962 1.00 88.50 94 THR A CA 1
ATOM 691 C C . THR A 1 94 ? -7.470 -8.764 25.188 1.00 88.50 94 THR A C 1
ATOM 693 O O . THR A 1 94 ? -8.271 -8.661 24.251 1.00 88.50 94 THR A O 1
ATOM 696 N N . GLU A 1 95 ? -7.906 -8.844 26.445 1.00 89.88 95 GLU A N 1
ATOM 697 C CA . GLU A 1 95 ? -9.308 -8.594 26.781 1.00 89.88 95 GLU A CA 1
ATOM 698 C C . GLU A 1 95 ? -9.655 -7.103 26.631 1.00 89.88 95 GLU A C 1
ATOM 700 O O . GLU A 1 95 ? -8.915 -6.264 27.142 1.00 89.88 95 GLU A O 1
ATOM 705 N N . PRO A 1 96 ? -10.779 -6.759 25.977 1.00 93.00 96 PRO A N 1
ATOM 706 C CA . PRO A 1 96 ? -11.207 -5.372 25.856 1.00 93.00 96 PRO A CA 1
ATOM 707 C C . PRO A 1 96 ? -11.553 -4.770 27.224 1.00 93.00 96 PRO A C 1
ATOM 709 O O . PRO A 1 96 ? -12.141 -5.434 28.088 1.00 93.00 96 PRO A O 1
ATOM 712 N N . SER A 1 97 ? -11.220 -3.492 27.395 1.00 94.06 97 SER A N 1
ATOM 713 C CA . SER A 1 97 ? -11.544 -2.684 28.575 1.00 94.06 97 SER A CA 1
ATOM 714 C C . SER A 1 97 ? -13.033 -2.339 28.635 1.00 94.06 97 SER A C 1
ATOM 716 O O . SER A 1 97 ? -13.592 -2.213 29.725 1.00 94.06 97 SER A O 1
ATOM 718 N N . TYR A 1 98 ? -13.694 -2.257 27.476 1.00 93.31 98 TYR A N 1
ATOM 719 C CA . TYR A 1 98 ? -15.128 -2.014 27.365 1.00 93.31 98 TYR A CA 1
ATOM 720 C C . TYR A 1 98 ? -15.809 -2.985 26.396 1.00 93.31 98 TYR A C 1
ATOM 722 O O . TYR A 1 98 ? -15.271 -3.361 25.351 1.00 93.31 98 TYR A O 1
ATOM 730 N N . ARG A 1 99 ? -17.034 -3.390 26.748 1.00 93.56 99 ARG A N 1
ATOM 731 C CA . ARG A 1 99 ? -17.878 -4.270 25.936 1.00 93.56 99 ARG A CA 1
ATOM 732 C C . ARG A 1 99 ? -19.310 -3.749 25.903 1.00 93.56 99 ARG A C 1
ATOM 734 O O . ARG A 1 99 ? -19.896 -3.476 26.948 1.00 93.56 99 ARG A O 1
ATOM 741 N N . SER A 1 100 ? -19.887 -3.711 24.708 1.00 91.38 100 SER A N 1
ATOM 742 C CA . SER A 1 100 ? -21.328 -3.551 24.497 1.00 91.38 100 SER A CA 1
ATOM 743 C C . SER A 1 100 ? -21.854 -4.615 23.525 1.00 91.38 100 SER A C 1
ATOM 745 O O . SER A 1 100 ? -21.121 -5.506 23.103 1.00 91.38 100 SER A O 1
ATOM 747 N N . GLU A 1 101 ? -23.127 -4.565 23.147 1.00 88.44 101 GLU A N 1
ATOM 748 C CA . GLU A 1 101 ? -23.652 -5.459 22.106 1.00 88.44 101 GLU A CA 1
ATOM 749 C C . GLU A 1 101 ? -22.9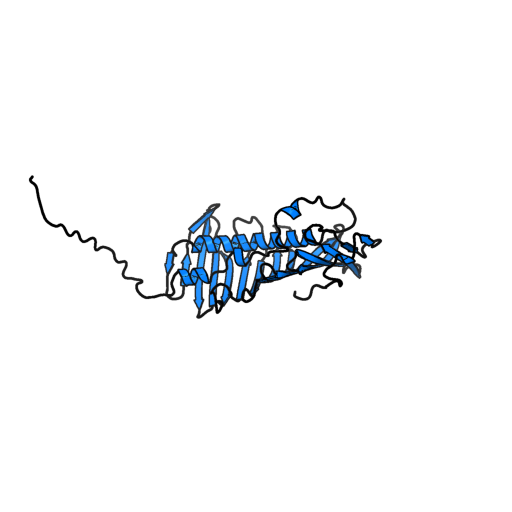85 -5.220 20.741 1.00 88.44 101 GLU A C 1
ATOM 751 O O . GLU A 1 101 ? -22.723 -6.166 19.996 1.00 88.44 101 GLU A O 1
ATOM 756 N N . THR A 1 102 ? -22.666 -3.961 20.438 1.00 93.62 102 THR A N 1
ATOM 757 C CA . THR A 1 102 ? -22.217 -3.513 19.116 1.00 93.62 102 THR A CA 1
ATOM 758 C C . THR A 1 102 ? -20.807 -2.947 19.112 1.00 93.62 102 THR A C 1
ATOM 760 O O . THR A 1 102 ? -20.335 -2.575 18.048 1.00 93.62 102 THR A O 1
ATOM 763 N N . SER A 1 103 ? -20.112 -2.873 20.245 1.00 95.00 103 SER A N 1
ATOM 764 C CA . SER A 1 103 ? -18.769 -2.291 20.291 1.00 95.00 103 SER A CA 1
ATOM 765 C C . SER A 1 103 ? -17.815 -2.983 21.255 1.00 95.00 103 SER A C 1
ATOM 767 O O . SER A 1 103 ? -18.219 -3.659 22.214 1.00 95.00 103 SER A O 1
ATOM 769 N N . ARG A 1 104 ? -16.527 -2.818 20.963 1.00 95.19 104 ARG A N 1
ATOM 770 C CA . ARG A 1 104 ? -15.387 -3.222 21.782 1.00 95.19 104 ARG A CA 1
ATOM 771 C C . ARG A 1 104 ? -14.369 -2.098 21.813 1.00 95.19 104 ARG A C 1
ATOM 773 O O . ARG A 1 104 ? -14.117 -1.480 20.787 1.00 95.19 104 ARG A O 1
ATOM 780 N N . GLU A 1 105 ? -13.780 -1.881 22.979 1.00 95.62 105 GLU A N 1
ATOM 781 C CA . GLU A 1 105 ? -12.656 -0.963 23.141 1.00 95.62 105 GLU A CA 1
ATOM 782 C C . GLU A 1 105 ? -11.512 -1.684 23.846 1.00 95.62 105 GLU A C 1
ATOM 784 O O . GLU A 1 105 ? -11.733 -2.404 24.825 1.00 95.62 105 GLU A O 1
ATOM 789 N N . TRP A 1 106 ? -10.298 -1.482 23.352 1.00 94.62 106 TRP A N 1
ATOM 790 C CA . TRP A 1 106 ? -9.060 -1.910 23.981 1.00 94.62 106 TRP A CA 1
ATOM 791 C C . TRP A 1 106 ? -8.248 -0.680 24.344 1.00 94.62 106 TRP A C 1
ATOM 793 O O . TRP A 1 106 ? -7.749 0.021 23.469 1.00 94.62 106 TRP A O 1
ATOM 803 N N . GLY A 1 107 ? -8.084 -0.457 25.643 1.00 91.38 107 GLY A N 1
ATOM 804 C CA . GLY A 1 107 ? -7.296 0.646 26.169 1.00 91.38 107 GLY A CA 1
ATOM 805 C C . GLY A 1 107 ? -8.113 1.674 26.956 1.00 91.38 107 GLY A C 1
ATOM 806 O O . GLY A 1 107 ? -9.230 1.369 27.384 1.00 91.38 107 GLY A O 1
ATOM 807 N N . PRO A 1 108 ? -7.530 2.854 27.224 1.00 91.88 108 PRO A N 1
ATOM 808 C CA . PRO A 1 108 ? -6.176 3.242 26.823 1.00 91.88 108 PRO A CA 1
ATOM 809 C C . PRO A 1 108 ? -5.097 2.337 27.445 1.00 91.88 108 PRO A C 1
ATOM 811 O O . PRO A 1 108 ? -5.224 1.912 28.594 1.00 91.88 108 PRO A O 1
ATOM 814 N N . PHE A 1 109 ? -4.042 2.032 26.692 1.00 89.81 109 PHE A N 1
ATOM 815 C CA . PHE A 1 109 ? -2.874 1.281 27.163 1.00 89.81 109 PHE A CA 1
ATOM 816 C C . PHE A 1 109 ? -1.578 1.982 26.743 1.00 89.81 109 PHE A C 1
ATOM 818 O O . PHE A 1 109 ? -1.527 2.639 25.706 1.00 89.81 109 PHE A O 1
ATOM 825 N N . GLU A 1 110 ? -0.528 1.860 27.555 1.00 89.50 110 GLU A N 1
ATOM 826 C CA . GLU A 1 110 ? 0.794 2.399 27.220 1.00 89.50 110 GLU A CA 1
ATOM 827 C C . GLU A 1 110 ? 1.570 1.392 26.361 1.00 89.50 110 GLU A C 1
ATOM 829 O O . GLU A 1 110 ? 1.726 0.228 26.736 1.00 89.50 110 GLU A O 1
ATOM 834 N N . GLY A 1 111 ? 2.057 1.850 25.210 1.00 84.44 111 GLY A N 1
ATOM 835 C CA . GLY A 1 111 ? 2.980 1.124 24.347 1.00 84.44 111 GLY A CA 1
ATOM 836 C C . GLY A 1 111 ? 4.439 1.523 24.582 1.00 84.44 111 GLY A C 1
ATOM 837 O O . GLY A 1 111 ? 4.825 2.039 25.636 1.00 84.44 111 GLY A O 1
ATOM 838 N N . THR A 1 112 ? 5.275 1.283 23.575 1.00 81.56 112 THR A N 1
ATOM 839 C CA . THR A 1 112 ? 6.670 1.741 23.568 1.00 81.56 112 THR A CA 1
ATOM 840 C C . THR A 1 112 ? 6.757 3.269 23.583 1.00 81.56 112 THR A C 1
ATOM 842 O O . THR A 1 112 ? 5.806 3.970 23.241 1.00 81.56 112 THR A O 1
ATOM 845 N N . ASP A 1 113 ? 7.889 3.792 24.061 1.00 84.94 113 ASP A N 1
ATOM 846 C CA . ASP A 1 113 ? 8.183 5.234 24.124 1.00 84.94 113 ASP A CA 1
ATOM 847 C C . ASP A 1 113 ? 7.138 6.088 24.858 1.00 84.94 113 ASP A C 1
ATOM 849 O O . ASP A 1 113 ? 7.065 7.303 24.680 1.00 84.94 113 ASP A O 1
ATOM 853 N N . ARG A 1 114 ? 6.367 5.454 25.757 1.00 86.19 114 ARG A N 1
ATOM 854 C CA . ARG A 1 114 ? 5.285 6.082 26.533 1.00 86.19 114 ARG A CA 1
ATOM 855 C C . ARG A 1 114 ? 4.195 6.697 25.650 1.00 86.19 114 ARG A C 1
ATOM 857 O O . ARG A 1 114 ? 3.561 7.675 26.045 1.00 86.19 114 ARG A O 1
ATOM 864 N N . VAL A 1 115 ? 3.985 6.136 24.462 1.00 90.69 115 VAL A N 1
ATOM 865 C CA . VAL A 1 115 ? 2.823 6.463 23.637 1.00 90.69 115 VAL A CA 1
ATOM 866 C C . VAL A 1 115 ? 1.615 5.717 24.185 1.00 90.69 115 VAL A C 1
ATOM 868 O O . VAL A 1 115 ? 1.686 4.520 24.460 1.00 90.69 115 VAL A O 1
ATOM 871 N N . THR A 1 116 ? 0.508 6.426 24.359 1.00 93.44 116 THR A N 1
ATOM 872 C CA . THR A 1 116 ? -0.768 5.830 24.760 1.00 93.44 116 THR A CA 1
ATOM 873 C C . THR A 1 116 ? -1.568 5.501 23.516 1.00 93.44 116 THR A C 1
ATOM 875 O O . THR A 1 116 ? -1.683 6.350 22.635 1.00 93.44 116 THR A O 1
ATOM 878 N N . TYR A 1 117 ? -2.166 4.316 23.474 1.00 94.12 117 TYR A N 1
ATOM 879 C CA . TYR A 1 117 ? -3.014 3.866 22.377 1.00 94.12 117 TYR A CA 1
ATOM 880 C C . TYR A 1 117 ? -4.397 3.446 22.876 1.00 94.12 117 TYR A C 1
ATOM 882 O O . TYR A 1 117 ? -4.544 2.995 24.014 1.00 94.12 117 TYR A O 1
ATOM 890 N N . SER A 1 118 ? -5.409 3.571 22.020 1.00 95.50 118 SER A N 1
ATOM 891 C CA . SER A 1 118 ? -6.720 2.939 22.192 1.00 95.50 118 SER A CA 1
ATOM 892 C C . SER A 1 118 ? -7.216 2.422 20.846 1.00 95.50 118 SER A C 1
ATOM 894 O O . SER A 1 118 ? -7.012 3.078 19.825 1.00 95.50 118 SER A O 1
ATOM 896 N N . VAL A 1 119 ? -7.856 1.256 20.847 1.00 96.31 119 VAL A N 1
ATOM 897 C CA . VAL A 1 119 ? -8.501 0.673 19.667 1.00 96.31 119 VAL A CA 1
ATOM 898 C C . VAL A 1 119 ? -9.984 0.537 19.948 1.00 96.31 119 VAL A C 1
ATOM 900 O O . VAL A 1 119 ? -10.385 -0.190 20.855 1.00 96.31 119 VAL A O 1
ATOM 903 N N . GLU A 1 120 ? -10.799 1.206 19.149 1.00 96.62 120 GLU A N 1
ATOM 904 C CA . GLU A 1 120 ? -12.254 1.128 19.197 1.00 96.62 120 GLU A CA 1
ATOM 905 C C . GLU A 1 120 ? -12.762 0.374 17.969 1.00 96.62 120 GLU A C 1
ATOM 907 O O . GLU A 1 120 ? -12.283 0.593 16.860 1.00 96.62 120 GLU A O 1
ATOM 912 N N . VAL A 1 121 ? -13.727 -0.525 18.160 1.00 97.12 121 VAL A N 1
ATOM 913 C CA . VAL A 1 121 ? -14.376 -1.268 17.077 1.00 97.12 121 VAL A CA 1
ATOM 914 C C . VAL A 1 121 ? -15.877 -1.244 17.294 1.00 97.12 121 VAL A C 1
ATOM 916 O O . VAL A 1 121 ? -16.367 -1.685 18.335 1.00 97.12 121 VAL A O 1
ATOM 919 N N . GLU A 1 122 ? -16.619 -0.798 16.289 1.00 96.81 122 GLU A N 1
ATOM 920 C CA . GLU A 1 122 ? -18.077 -0.832 16.258 1.00 96.81 122 GLU A CA 1
ATOM 921 C C . GLU A 1 122 ? -18.566 -1.750 15.141 1.00 96.81 122 GLU A C 1
ATOM 923 O O . GLU A 1 122 ? -18.017 -1.781 14.045 1.00 96.81 122 GLU A O 1
ATOM 928 N N . ARG A 1 123 ? -19.650 -2.472 15.404 1.00 95.75 123 ARG A N 1
ATOM 929 C CA . ARG A 1 123 ? -20.328 -3.342 14.452 1.00 95.75 123 ARG A CA 1
ATOM 930 C C . ARG A 1 123 ? -21.692 -2.761 14.092 1.00 95.75 123 ARG A C 1
ATOM 932 O O . ARG A 1 123 ? -22.516 -2.493 14.967 1.00 95.75 123 ARG A O 1
ATOM 939 N N . ARG A 1 124 ? -21.968 -2.671 12.791 1.00 94.19 124 ARG A N 1
ATOM 940 C CA . ARG A 1 124 ? -23.258 -2.290 12.202 1.00 94.19 124 ARG A CA 1
ATOM 941 C C . ARG A 1 124 ? -23.655 -3.339 11.161 1.00 94.19 124 ARG A C 1
ATOM 943 O O . ARG A 1 124 ? -23.181 -3.316 10.033 1.00 94.19 124 ARG A O 1
ATOM 950 N N . SER A 1 125 ? -24.534 -4.270 11.535 1.00 91.56 125 SER A N 1
ATOM 951 C CA . SER A 1 125 ? -24.878 -5.443 10.709 1.00 91.56 125 SER A CA 1
ATOM 952 C C . SER A 1 125 ? -23.644 -6.292 10.370 1.00 91.56 125 SER A C 1
ATOM 954 O O . SER A 1 125 ? -23.103 -6.935 11.270 1.00 91.56 125 SER A O 1
ATOM 956 N N . ASP A 1 126 ? -23.193 -6.281 9.117 1.00 93.69 126 ASP A N 1
ATOM 957 C CA . ASP A 1 126 ? -22.029 -7.035 8.630 1.00 93.69 126 ASP A CA 1
ATOM 958 C C . ASP A 1 126 ? -20.810 -6.129 8.407 1.00 93.69 126 ASP A C 1
ATOM 960 O O . ASP A 1 126 ? -19.764 -6.591 7.955 1.00 93.69 126 ASP A O 1
ATOM 964 N N . THR A 1 127 ? -20.944 -4.848 8.756 1.00 96.81 127 THR A N 1
ATOM 965 C CA . THR A 1 127 ? -19.896 -3.837 8.674 1.00 96.81 127 THR A CA 1
ATOM 966 C C . THR A 1 127 ? -19.262 -3.615 10.043 1.00 96.81 127 THR A C 1
ATOM 968 O O . THR A 1 127 ? -19.960 -3.532 11.058 1.00 96.81 127 THR A O 1
ATOM 971 N N . TYR A 1 128 ? -17.943 -3.476 10.062 1.00 97.12 128 TYR A N 1
ATOM 972 C CA . TYR A 1 128 ? -17.129 -3.182 11.230 1.00 97.12 128 TYR A CA 1
ATOM 973 C C . TYR A 1 128 ? -16.338 -1.904 10.972 1.00 97.12 128 TYR A C 1
ATOM 975 O O . TYR A 1 128 ? -15.544 -1.855 10.040 1.00 97.12 128 TYR A O 1
ATOM 983 N N . THR A 1 129 ? -16.538 -0.873 11.782 1.00 97.62 129 THR A N 1
ATOM 984 C CA . THR A 1 129 ? -15.680 0.317 11.773 1.00 97.62 129 THR A CA 1
ATOM 985 C C . THR A 1 129 ? -14.687 0.201 12.908 1.00 97.62 129 THR A C 1
ATOM 987 O O . THR A 1 129 ? -15.071 -0.189 14.011 1.00 97.62 129 THR A O 1
ATOM 990 N N . TRP A 1 130 ? -13.434 0.546 12.663 1.00 96.44 130 TRP A N 1
ATOM 991 C CA . TRP A 1 130 ? -12.382 0.468 13.665 1.00 96.44 130 TRP A CA 1
ATOM 992 C C . TRP A 1 130 ? -11.522 1.732 13.639 1.00 96.44 130 TRP A C 1
ATOM 994 O O . TRP A 1 130 ? -11.377 2.374 12.600 1.00 96.44 130 TRP A O 1
ATOM 1004 N N . ASP A 1 131 ? -11.011 2.126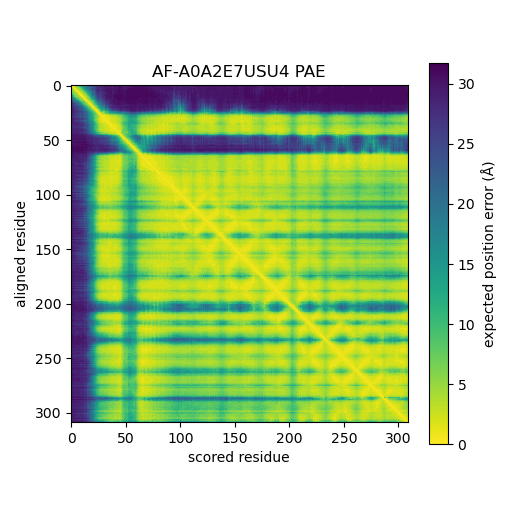 14.801 1.00 96.94 131 ASP A N 1
ATOM 1005 C CA . ASP A 1 131 ? -10.285 3.381 15.010 1.00 96.94 131 ASP A CA 1
ATOM 1006 C C . ASP A 1 131 ? -9.165 3.129 16.027 1.00 96.94 131 ASP A C 1
ATOM 1008 O O . ASP A 1 131 ? -9.421 2.881 17.208 1.00 96.94 131 ASP A O 1
ATOM 1012 N N . LEU A 1 132 ? -7.922 3.146 15.550 1.00 96.06 132 LEU A N 1
ATOM 1013 C CA . LEU A 1 132 ? -6.717 3.172 16.365 1.00 96.06 132 LEU A CA 1
ATOM 1014 C C . LEU A 1 132 ? -6.342 4.633 16.604 1.00 96.06 132 LEU A C 1
ATOM 1016 O O . LEU A 1 132 ? -5.956 5.363 15.686 1.00 96.06 132 LEU A O 1
ATOM 1020 N N . ARG A 1 133 ? -6.385 5.040 17.869 1.00 96.06 133 ARG A N 1
ATOM 1021 C CA . ARG A 1 133 ? -5.966 6.371 18.297 1.00 96.06 133 ARG A CA 1
ATOM 1022 C C . ARG A 1 133 ? -4.692 6.306 19.120 1.00 96.06 133 ARG A C 1
ATOM 1024 O O . ARG A 1 133 ? -4.499 5.357 19.880 1.00 96.06 133 ARG A O 1
ATOM 1031 N N . SER A 1 134 ? -3.855 7.330 19.008 1.00 94.44 134 SER A N 1
ATOM 1032 C CA . SER A 1 134 ? -2.602 7.438 19.746 1.00 94.44 134 SER A CA 1
ATOM 1033 C C . SER A 1 134 ? -2.386 8.829 20.346 1.00 94.44 134 SER A C 1
ATOM 1035 O O . SER A 1 134 ? -2.992 9.812 19.922 1.00 94.44 134 SER A O 1
ATOM 1037 N N . SER A 1 135 ? -1.544 8.927 21.372 1.00 93.44 135 SER A N 1
ATOM 1038 C CA . SER A 1 135 ? -1.102 10.209 21.920 1.00 93.44 135 SER A CA 1
ATOM 1039 C C . SER A 1 135 ? 0.281 10.098 22.537 1.00 93.44 135 SER A C 1
ATOM 1041 O O . SER A 1 135 ? 0.566 9.136 23.255 1.00 93.44 135 SER A O 1
ATOM 1043 N N . ALA A 1 136 ? 1.108 11.123 22.342 1.00 89.75 136 ALA A N 1
ATOM 1044 C CA . ALA A 1 136 ? 2.404 11.226 23.001 1.00 89.75 136 ALA A CA 1
ATOM 1045 C C . ALA A 1 136 ? 2.269 11.299 24.534 1.00 89.75 136 ALA A C 1
ATOM 1047 O O . ALA A 1 136 ? 1.246 11.729 25.077 1.00 89.75 136 ALA A O 1
ATOM 1048 N N . ALA A 1 137 ? 3.340 10.945 25.243 1.00 83.06 137 ALA A N 1
ATOM 1049 C CA . ALA A 1 137 ? 3.393 11.035 26.697 1.00 83.06 137 ALA A CA 1
ATOM 1050 C C . ALA A 1 137 ? 3.047 12.449 27.201 1.00 83.06 137 ALA A C 1
ATOM 1052 O O . ALA A 1 137 ? 3.708 13.429 26.855 1.00 83.06 137 ALA A O 1
ATOM 1053 N N . GLY A 1 138 ? 2.035 12.551 28.067 1.00 77.69 138 GLY A N 1
ATOM 1054 C CA . GLY A 1 138 ? 1.599 13.824 28.653 1.00 77.69 138 GLY A CA 1
ATOM 1055 C C . GLY A 1 138 ? 0.670 14.666 27.770 1.00 77.69 138 GLY A C 1
ATOM 1056 O O . GLY A 1 138 ? 0.279 15.755 28.193 1.00 77.69 138 GLY A O 1
ATOM 1057 N N . ALA A 1 139 ? 0.290 14.181 26.583 1.00 86.44 139 ALA A N 1
ATOM 1058 C CA . ALA A 1 139 ? -0.812 14.754 25.817 1.00 86.44 139 ALA A CA 1
ATOM 1059 C C . ALA A 1 139 ? -2.166 14.426 26.478 1.00 86.44 139 ALA A C 1
ATOM 1061 O O . ALA A 1 139 ? -2.322 13.406 27.147 1.00 86.44 139 ALA A O 1
ATOM 1062 N N . ASN A 1 140 ? -3.155 15.306 26.293 1.00 83.00 140 ASN A N 1
ATOM 1063 C CA . ASN A 1 140 ? -4.485 15.168 26.908 1.00 83.00 140 ASN A CA 1
ATOM 1064 C C . ASN A 1 140 ? -5.541 14.582 25.956 1.00 83.00 140 ASN A C 1
ATOM 1066 O O . ASN A 1 140 ? -6.692 14.409 26.357 1.00 83.00 140 ASN A O 1
ATOM 1070 N N . THR A 1 141 ? -5.180 14.333 24.697 1.00 89.81 141 THR A N 1
ATOM 1071 C CA . THR A 1 141 ? -6.093 13.907 23.632 1.00 89.81 141 THR A CA 1
ATOM 1072 C C . THR A 1 141 ? -5.450 12.820 22.788 1.00 89.81 141 THR A C 1
ATOM 1074 O O . THR A 1 141 ? -4.290 12.948 22.409 1.00 89.81 141 THR A O 1
ATOM 1077 N N . LEU A 1 142 ? -6.224 11.772 22.499 1.00 91.94 142 LEU A N 1
ATOM 1078 C CA . LEU A 1 142 ? -5.872 10.730 21.542 1.00 91.94 142 LEU A CA 1
ATOM 1079 C C . LEU A 1 142 ? -6.291 11.180 20.139 1.00 91.94 142 LEU A C 1
ATOM 1081 O O . LEU A 1 142 ? -7.451 11.539 19.928 1.00 91.94 142 LEU A O 1
ATOM 1085 N N . GLU A 1 143 ? -5.356 11.150 19.201 1.00 93.94 143 GLU A N 1
ATOM 1086 C CA . GLU A 1 143 ? -5.557 11.482 17.792 1.00 93.94 143 GLU A CA 1
ATOM 1087 C C . GLU A 1 143 ? -5.682 10.203 16.968 1.00 93.94 143 GLU A C 1
ATOM 1089 O O . GLU A 1 143 ? -5.118 9.172 17.324 1.00 93.94 143 GLU A O 1
ATOM 1094 N N . ARG A 1 144 ? -6.454 10.240 15.882 1.00 95.12 144 ARG A N 1
ATOM 1095 C CA . ARG A 1 144 ? -6.654 9.077 15.011 1.00 95.12 144 ARG A CA 1
ATOM 1096 C C . ARG A 1 144 ? -5.380 8.797 14.219 1.00 95.12 144 ARG A C 1
ATOM 1098 O O . ARG A 1 144 ? -5.066 9.543 13.302 1.00 95.12 144 ARG A O 1
ATOM 1105 N N . ALA A 1 145 ? -4.706 7.705 14.558 1.00 93.75 145 ALA A N 1
ATOM 1106 C CA . ALA A 1 145 ? -3.501 7.239 13.883 1.00 93.75 145 ALA A CA 1
ATOM 1107 C C . ALA A 1 145 ? -3.852 6.363 12.675 1.00 93.75 145 ALA A C 1
ATOM 1109 O O . ALA A 1 145 ? -3.285 6.534 11.596 1.00 93.75 145 ALA A O 1
ATOM 1110 N N . CYS A 1 146 ? -4.844 5.483 12.844 1.00 95.00 146 CYS A N 1
ATOM 1111 C CA . CYS A 1 146 ? -5.453 4.749 11.747 1.00 95.00 146 CYS A CA 1
ATOM 1112 C C . CYS A 1 146 ? -6.933 4.510 11.977 1.00 95.00 146 CYS A C 1
ATOM 1114 O O . CYS A 1 146 ? -7.370 4.346 13.113 1.00 95.00 146 CYS A O 1
ATOM 1116 N N . ALA A 1 147 ? -7.692 4.370 10.904 1.00 96.81 147 ALA A N 1
ATOM 1117 C CA . ALA A 1 147 ? -9.058 3.892 10.982 1.00 96.81 147 ALA A CA 1
ATOM 1118 C C . ALA A 1 147 ? -9.439 3.136 9.718 1.00 96.81 147 ALA A C 1
ATOM 1120 O O . ALA A 1 147 ? -8.739 3.176 8.711 1.00 96.81 147 ALA A O 1
ATOM 1121 N N . GLY A 1 148 ? -10.581 2.471 9.761 1.00 97.19 148 GLY A N 1
ATOM 1122 C CA . GLY A 1 148 ? -11.122 1.847 8.573 1.00 97.19 148 GLY A CA 1
ATOM 1123 C C . GLY A 1 148 ? -12.542 1.360 8.758 1.00 97.19 148 GLY A C 1
ATOM 1124 O O . GLY A 1 148 ? -13.092 1.319 9.864 1.00 97.19 148 GLY A O 1
ATOM 1125 N N . GLU A 1 149 ? -13.125 0.957 7.641 1.00 97.50 149 GLU A N 1
ATOM 1126 C CA . GLU A 1 149 ? -14.392 0.247 7.588 1.00 97.50 149 GLU A CA 1
ATOM 1127 C C . GLU A 1 149 ? -14.179 -1.101 6.900 1.00 97.50 149 GLU A C 1
ATOM 1129 O O . GLU A 1 149 ? -13.425 -1.203 5.940 1.00 97.50 149 GLU A O 1
ATOM 1134 N N . HIS A 1 150 ? -14.824 -2.150 7.398 1.00 97.69 150 HIS A N 1
ATOM 1135 C CA . HIS A 1 150 ? -14.723 -3.500 6.870 1.00 97.69 150 HIS A CA 1
ATOM 1136 C C . HIS A 1 150 ? -16.111 -4.115 6.729 1.00 97.69 150 HIS A C 1
ATOM 1138 O O . HIS A 1 150 ? -16.785 -4.393 7.723 1.00 97.69 150 HIS A O 1
ATOM 1144 N N . LEU A 1 151 ? -16.542 -4.351 5.497 1.00 97.56 151 LEU A N 1
ATOM 1145 C CA . LEU A 1 151 ? -17.691 -5.191 5.198 1.00 97.56 151 LEU A CA 1
ATOM 1146 C C . LEU A 1 151 ? -17.237 -6.648 5.160 1.00 97.56 151 LEU A C 1
ATOM 1148 O O . LEU A 1 151 ? -16.484 -7.044 4.273 1.00 97.56 151 LEU A O 1
ATOM 1152 N N . SER A 1 152 ? -17.725 -7.431 6.116 1.00 96.44 152 SER A N 1
ATOM 1153 C CA . SER A 1 152 ? -17.296 -8.813 6.300 1.00 96.44 152 SER A CA 1
ATOM 1154 C C . SER A 1 152 ? -17.646 -9.738 5.133 1.00 96.44 152 SER A C 1
ATOM 1156 O O . SER A 1 152 ? -18.683 -9.605 4.476 1.00 96.44 152 SER A O 1
ATOM 1158 N N . GLY A 1 153 ? -16.771 -10.716 4.904 1.00 95.19 153 GLY A N 1
ATOM 1159 C CA . GLY A 1 153 ? -16.961 -11.754 3.899 1.00 95.19 153 GLY A CA 1
ATOM 1160 C C . GLY A 1 153 ? -18.044 -12.769 4.267 1.00 95.19 153 GLY A C 1
ATOM 1161 O O . GLY A 1 153 ? -18.263 -13.107 5.431 1.00 95.19 153 GLY A O 1
ATOM 1162 N N . ALA A 1 154 ? -18.694 -13.331 3.244 1.00 91.12 154 ALA A N 1
ATOM 1163 C CA . ALA A 1 154 ? -19.756 -14.324 3.430 1.00 91.12 154 ALA A CA 1
ATOM 1164 C C . ALA A 1 154 ? -19.248 -15.679 3.967 1.00 91.12 154 ALA A C 1
ATOM 1166 O O . ALA A 1 154 ? -20.006 -16.410 4.606 1.00 91.12 154 ALA A O 1
ATOM 1167 N N . VAL A 1 155 ? -17.989 -16.036 3.678 1.00 89.94 155 VAL A N 1
ATOM 1168 C CA . VAL A 1 155 ? -17.376 -17.320 4.071 1.00 89.94 155 VAL A CA 1
ATOM 1169 C C . VAL A 1 155 ? -16.556 -17.171 5.349 1.00 89.94 155 VAL A C 1
ATOM 1171 O O . VAL A 1 155 ? -16.752 -17.929 6.300 1.00 89.94 155 VAL A O 1
ATOM 1174 N N . ALA A 1 156 ? -15.663 -16.183 5.387 1.00 92.44 156 ALA A N 1
ATOM 1175 C CA . ALA A 1 156 ? -14.926 -15.790 6.576 1.00 92.44 156 ALA A CA 1
ATOM 1176 C C . ALA A 1 156 ? -15.074 -14.286 6.779 1.00 92.44 156 ALA A C 1
ATOM 1178 O O . ALA A 1 156 ? -15.034 -13.529 5.813 1.00 92.44 156 ALA A O 1
ATOM 1179 N N . LEU A 1 157 ? -15.210 -13.864 8.040 1.00 94.75 157 LEU A N 1
ATOM 1180 C CA . LEU A 1 157 ? -15.466 -12.461 8.357 1.00 94.75 157 LEU A CA 1
ATOM 1181 C C . LEU A 1 157 ? -14.396 -11.541 7.765 1.00 94.75 157 LEU A C 1
ATOM 1183 O O . LEU A 1 157 ? -14.772 -10.537 7.192 1.00 94.75 157 LEU A O 1
ATOM 1187 N N . ALA A 1 158 ? -13.122 -11.934 7.812 1.00 92.88 158 ALA A N 1
ATOM 1188 C CA . ALA A 1 158 ? -12.007 -11.160 7.269 1.00 92.88 158 ALA A CA 1
ATOM 1189 C C . ALA A 1 158 ? -11.872 -11.180 5.726 1.00 92.88 158 ALA A C 1
ATOM 1191 O O . ALA A 1 158 ? -11.082 -10.403 5.191 1.00 92.88 158 ALA A O 1
ATOM 1192 N N . ASP A 1 159 ? -12.565 -12.067 4.994 1.00 94.06 159 ASP A N 1
ATOM 1193 C CA . ASP A 1 159 ? -12.504 -12.164 3.514 1.00 94.06 159 ASP A CA 1
ATOM 1194 C C . ASP A 1 159 ? -13.474 -11.149 2.872 1.00 94.06 159 ASP A C 1
ATOM 1196 O O . ASP A 1 159 ? -14.398 -11.513 2.141 1.00 94.06 159 ASP A O 1
ATOM 1200 N N . GLY A 1 160 ? -13.334 -9.881 3.248 1.00 95.50 160 GLY A N 1
ATOM 1201 C CA . GLY A 1 160 ? -14.295 -8.820 2.960 1.00 95.50 160 GLY A CA 1
ATOM 1202 C C . GLY A 1 160 ? -13.750 -7.689 2.092 1.00 95.50 160 GLY A C 1
ATOM 1203 O O . GLY A 1 160 ? -12.671 -7.779 1.514 1.00 95.50 160 GLY A O 1
ATOM 1204 N N . THR A 1 161 ? -14.493 -6.592 2.039 1.00 97.56 161 THR A N 1
ATOM 1205 C CA . THR A 1 161 ? -14.091 -5.351 1.356 1.00 97.56 161 THR A CA 1
ATOM 1206 C C . THR A 1 161 ? -14.060 -4.208 2.348 1.00 97.56 161 THR A C 1
ATOM 1208 O O . THR A 1 161 ? -14.840 -4.214 3.302 1.00 97.56 161 THR A O 1
ATOM 1211 N N . GLY A 1 162 ? -13.245 -3.190 2.122 1.00 97.62 162 GLY A N 1
ATOM 1212 C CA . GLY A 1 162 ? -13.208 -2.085 3.064 1.00 97.62 162 GLY A CA 1
ATOM 1213 C C . GLY A 1 162 ? -12.193 -1.010 2.751 1.00 97.62 162 GLY A C 1
ATOM 1214 O O . GLY A 1 162 ? -11.660 -0.935 1.644 1.00 97.62 162 GLY A O 1
ATOM 1215 N N . THR A 1 163 ? -11.953 -0.183 3.760 1.00 97.69 163 THR A N 1
ATOM 1216 C CA . THR A 1 163 ? -10.981 0.902 3.732 1.00 97.69 163 THR A CA 1
ATOM 1217 C C . THR A 1 163 ? -10.029 0.832 4.920 1.00 97.69 163 THR A C 1
ATOM 1219 O O . THR A 1 163 ? -10.351 0.268 5.973 1.00 97.69 163 THR A O 1
ATOM 1222 N N . LEU A 1 164 ? -8.847 1.405 4.730 1.00 96.31 164 LEU A N 1
ATOM 1223 C CA . LEU A 1 164 ? -7.809 1.614 5.726 1.00 96.31 164 LEU A CA 1
ATOM 1224 C C . LEU A 1 164 ? -7.187 2.988 5.462 1.00 96.31 164 LEU A C 1
ATOM 1226 O O . LEU A 1 164 ? -6.552 3.190 4.431 1.00 96.31 164 LEU A O 1
ATOM 1230 N N . ASP A 1 165 ? -7.333 3.888 6.423 1.00 95.81 165 ASP A N 1
ATOM 1231 C CA . ASP A 1 165 ? -6.789 5.238 6.392 1.00 95.81 165 ASP A CA 1
ATOM 1232 C C . ASP A 1 165 ? -5.741 5.372 7.497 1.00 95.81 165 ASP A C 1
ATOM 1234 O O . ASP A 1 165 ? -6.009 5.031 8.653 1.00 95.81 165 ASP A O 1
ATOM 1238 N N . ILE A 1 166 ? -4.558 5.884 7.164 1.00 94.56 166 ILE A N 1
ATOM 1239 C CA . ILE A 1 166 ? -3.450 6.102 8.102 1.00 94.56 166 ILE A CA 1
ATOM 1240 C C . ILE A 1 166 ? -3.030 7.566 8.025 1.00 94.56 166 ILE A C 1
ATOM 1242 O O . ILE A 1 166 ? -2.730 8.064 6.943 1.00 94.56 166 ILE A O 1
ATOM 1246 N N . SER A 1 167 ? -2.970 8.241 9.174 1.00 93.31 167 SER A N 1
ATOM 1247 C CA . SER A 1 167 ? -2.466 9.612 9.285 1.00 93.31 167 SER A CA 1
ATOM 1248 C C . SER A 1 167 ? -1.106 9.594 9.966 1.00 93.31 167 SER A C 1
ATOM 1250 O O . SER A 1 167 ? -1.020 9.267 11.148 1.00 93.31 167 SER A O 1
ATOM 1252 N N . LEU A 1 168 ? -0.040 9.930 9.235 1.00 88.62 168 LEU A N 1
ATOM 1253 C CA . LEU A 1 168 ? 1.337 9.857 9.741 1.00 88.62 168 LEU A CA 1
ATOM 1254 C C . LEU A 1 168 ? 1.607 10.871 10.859 1.00 88.62 168 LEU A C 1
ATOM 1256 O O . LEU A 1 168 ? 2.353 10.571 11.787 1.00 88.62 168 LEU A O 1
ATOM 1260 N N . GLU A 1 169 ? 0.938 12.025 10.821 1.00 88.31 169 GLU A N 1
ATOM 1261 C CA . GLU A 1 169 ? 1.073 13.083 11.833 1.00 88.31 169 GLU A CA 1
ATOM 1262 C C . GLU A 1 169 ? 0.583 12.637 13.218 1.00 88.31 169 GLU A C 1
ATOM 1264 O O . GLU A 1 169 ? 1.073 13.109 14.244 1.00 88.31 169 GLU A O 1
ATOM 1269 N N . ALA A 1 170 ? -0.357 11.691 13.253 1.00 89.19 170 ALA A N 1
ATOM 1270 C CA . ALA A 1 170 ? -0.935 11.153 14.477 1.00 89.19 170 ALA A CA 1
ATOM 1271 C C . ALA A 1 170 ? -0.118 9.990 15.073 1.00 89.19 170 ALA A C 1
ATOM 1273 O O . ALA A 1 170 ? -0.600 9.317 15.988 1.00 89.19 170 ALA A O 1
ATOM 1274 N N . TRP A 1 171 ? 1.107 9.746 14.586 1.00 87.19 171 TRP A N 1
ATOM 1275 C CA . TRP A 1 171 ? 2.054 8.773 15.140 1.00 87.19 171 TRP A CA 1
ATOM 1276 C C . TRP A 1 171 ? 3.221 9.473 15.854 1.00 87.19 171 TRP A C 1
ATOM 1278 O O . TRP A 1 171 ? 4.200 9.858 15.217 1.00 87.19 171 TRP A O 1
ATOM 1288 N N . PRO A 1 172 ? 3.207 9.567 17.198 1.00 83.62 172 PRO A N 1
ATOM 1289 C CA . PRO A 1 172 ? 4.259 10.234 17.969 1.00 83.62 172 PRO A CA 1
ATOM 1290 C C . PRO A 1 172 ? 5.664 9.644 17.803 1.00 83.62 172 PRO A C 1
ATOM 1292 O O . PRO A 1 172 ? 6.649 10.300 18.134 1.00 83.62 172 PRO A O 1
ATOM 1295 N N . THR A 1 173 ? 5.765 8.395 17.347 1.00 83.50 173 THR A N 1
ATOM 1296 C CA . THR A 1 173 ? 7.036 7.707 17.083 1.00 83.50 173 THR A CA 1
ATOM 1297 C C . THR A 1 173 ? 7.644 8.070 15.727 1.00 83.50 173 THR A C 1
ATOM 1299 O O . THR A 1 173 ? 8.811 7.764 15.493 1.00 83.50 173 THR A O 1
ATOM 1302 N N . LEU A 1 174 ? 6.876 8.702 14.834 1.00 79.56 174 LEU A N 1
ATOM 1303 C CA . LEU A 1 174 ? 7.313 9.116 13.503 1.00 79.56 174 LEU A CA 1
ATOM 1304 C C . LEU A 1 174 ? 7.650 10.613 13.518 1.00 79.56 174 LEU A C 1
ATOM 1306 O O . LEU A 1 174 ? 6.845 11.457 13.135 1.00 79.56 174 LEU A O 1
ATOM 1310 N N . ASP A 1 175 ? 8.850 10.948 13.999 1.00 75.19 175 ASP A N 1
ATOM 1311 C CA . ASP A 1 175 ? 9.282 12.344 14.147 1.00 75.19 175 ASP A CA 1
ATOM 1312 C C . ASP A 1 175 ? 9.237 13.107 12.811 1.00 75.19 175 ASP A C 1
ATOM 1314 O O . ASP A 1 175 ? 10.006 12.841 11.884 1.00 75.19 175 ASP A O 1
ATOM 1318 N N . GLY A 1 176 ? 8.316 14.069 12.727 1.00 75.75 176 GLY A N 1
ATOM 1319 C CA . GLY A 1 176 ? 8.164 14.968 11.589 1.00 75.75 176 GLY A CA 1
ATOM 1320 C C . GLY A 1 176 ? 7.544 14.352 10.334 1.00 75.75 176 GLY A C 1
ATOM 1321 O O . GLY A 1 176 ? 7.506 15.035 9.309 1.00 75.75 176 GLY A O 1
ATOM 1322 N N . ALA A 1 177 ? 7.073 13.104 10.388 1.00 81.69 177 ALA A N 1
ATOM 1323 C CA . ALA A 1 177 ? 6.349 12.509 9.273 1.00 81.69 177 ALA A CA 1
ATOM 1324 C C . ALA A 1 177 ? 4.986 13.193 9.108 1.00 81.69 177 ALA A C 1
ATOM 1326 O O . ALA A 1 177 ? 4.230 13.342 10.068 1.00 81.69 177 ALA A O 1
ATOM 1327 N N . VAL A 1 178 ? 4.682 13.600 7.881 1.00 86.00 178 VAL A N 1
ATOM 1328 C CA . VAL A 1 178 ? 3.398 14.187 7.493 1.00 86.00 178 VAL A CA 1
ATOM 1329 C C . VAL A 1 178 ? 2.795 13.394 6.344 1.00 86.00 178 VAL A C 1
ATOM 1331 O O . VAL A 1 178 ? 3.516 12.683 5.643 1.00 86.00 178 VAL A O 1
ATOM 1334 N N . GLY A 1 179 ? 1.483 13.525 6.163 1.00 88.69 179 GLY A N 1
ATOM 1335 C CA . GLY A 1 179 ? 0.747 12.913 5.060 1.00 88.69 179 GLY A CA 1
ATOM 1336 C C . GLY A 1 179 ? -0.214 11.812 5.489 1.00 88.69 179 GLY A C 1
ATOM 1337 O O . GLY A 1 179 ? -0.279 11.414 6.659 1.00 88.69 179 GLY A O 1
ATOM 1338 N N . ASN A 1 180 ? -0.983 11.339 4.513 1.00 91.38 180 ASN A N 1
ATOM 1339 C CA . ASN A 1 180 ? -2.011 10.327 4.700 1.00 91.38 180 ASN A CA 1
ATOM 1340 C C . ASN A 1 180 ? -1.865 9.205 3.670 1.00 91.38 180 ASN A C 1
ATOM 1342 O O . ASN A 1 180 ? -1.517 9.443 2.512 1.00 91.38 180 ASN A O 1
ATOM 1346 N N . LEU A 1 181 ? -2.169 7.988 4.108 1.00 93.31 181 LEU A N 1
ATOM 1347 C CA . LEU A 1 181 ? -2.321 6.814 3.260 1.00 93.31 181 LEU A CA 1
ATOM 1348 C C . LEU A 1 181 ? -3.794 6.413 3.275 1.00 93.31 181 LEU A C 1
ATOM 1350 O O . LEU A 1 181 ? -4.316 6.080 4.338 1.00 93.31 181 LEU A O 1
ATOM 1354 N N . TYR A 1 182 ? -4.438 6.407 2.116 1.00 95.38 182 TYR A N 1
ATOM 1355 C CA . TYR A 1 182 ? -5.811 5.940 1.947 1.00 95.38 182 TYR A CA 1
ATOM 1356 C C . TYR A 1 182 ? -5.790 4.655 1.137 1.00 95.38 182 TYR A C 1
ATOM 1358 O O . TYR A 1 182 ? -5.265 4.625 0.027 1.00 95.38 182 TYR A O 1
ATOM 1366 N N . THR A 1 183 ? -6.343 3.581 1.685 1.00 96.44 183 THR A N 1
ATOM 1367 C CA . THR A 1 183 ? -6.363 2.272 1.036 1.00 96.44 183 THR A CA 1
ATOM 1368 C C . THR A 1 183 ? -7.788 1.769 0.931 1.00 96.44 183 THR A C 1
ATOM 1370 O O . THR A 1 183 ? -8.452 1.572 1.943 1.00 96.44 183 THR A O 1
ATOM 1373 N N . GLU A 1 184 ? -8.240 1.483 -0.284 1.00 97.56 184 GLU A N 1
ATOM 1374 C CA . GLU A 1 184 ? -9.410 0.646 -0.535 1.00 97.56 184 GLU A CA 1
ATOM 1375 C C . GLU A 1 184 ? -8.952 -0.784 -0.806 1.00 97.56 184 GLU A C 1
ATOM 1377 O O . GLU A 1 184 ? -7.986 -1.005 -1.545 1.00 97.56 184 GLU A O 1
ATOM 1382 N N . TYR A 1 185 ? -9.659 -1.767 -0.254 1.00 97.19 185 TYR A N 1
ATOM 1383 C CA . TYR A 1 185 ? -9.316 -3.169 -0.439 1.00 97.19 185 TYR A CA 1
ATOM 1384 C C . TYR A 1 185 ? -10.512 -4.067 -0.740 1.00 97.19 185 TYR A C 1
ATOM 1386 O O . TYR A 1 185 ? -11.638 -3.842 -0.291 1.00 97.19 185 TYR A O 1
ATOM 1394 N N . ASP A 1 186 ? -10.224 -5.141 -1.469 1.00 96.75 186 ASP A N 1
ATOM 1395 C CA . ASP A 1 186 ? -11.114 -6.273 -1.699 1.00 96.75 186 ASP A CA 1
ATOM 1396 C C . ASP A 1 186 ? -10.326 -7.568 -1.473 1.00 96.75 186 ASP A C 1
ATOM 1398 O O . ASP A 1 186 ? -9.357 -7.850 -2.179 1.00 96.75 186 ASP A O 1
ATOM 1402 N N . LEU A 1 187 ? -10.732 -8.316 -0.445 1.00 95.31 187 LEU A N 1
ATOM 1403 C CA . LEU A 1 187 ? -10.128 -9.574 -0.011 1.00 95.31 187 LEU A CA 1
ATOM 1404 C C . LEU A 1 187 ? -10.992 -10.798 -0.359 1.00 95.31 187 LEU A C 1
ATOM 1406 O O . LEU A 1 187 ? -10.738 -11.901 0.131 1.00 95.31 187 LEU A O 1
ATOM 1410 N N . THR A 1 188 ? -12.048 -10.622 -1.160 1.00 93.94 188 THR A N 1
ATOM 1411 C CA . THR A 1 188 ? -13.048 -11.675 -1.410 1.00 93.94 188 THR A CA 1
ATOM 1412 C C . THR A 1 188 ? -12.541 -12.794 -2.326 1.00 93.94 188 THR A C 1
ATOM 1414 O O . THR A 1 188 ? -13.039 -13.919 -2.258 1.00 93.94 188 THR A O 1
ATOM 1417 N N . ASP A 1 189 ? -11.547 -12.511 -3.174 1.00 90.94 189 ASP A N 1
ATOM 1418 C CA . ASP A 1 189 ? -10.979 -13.450 -4.153 1.00 90.94 189 ASP A CA 1
ATOM 1419 C C . ASP A 1 189 ? -9.473 -13.206 -4.375 1.00 90.94 189 ASP A C 1
ATOM 1421 O O . ASP A 1 189 ? -8.986 -13.006 -5.495 1.00 90.94 189 ASP A O 1
ATOM 1425 N N . GLY A 1 190 ? -8.730 -13.205 -3.268 1.00 91.06 190 GLY A N 1
ATOM 1426 C CA . GLY A 1 190 ? -7.328 -12.793 -3.211 1.00 91.06 190 GLY A CA 1
ATOM 1427 C C . GLY A 1 190 ? -7.195 -11.366 -2.701 1.00 91.06 190 GLY A C 1
ATOM 1428 O O . GLY A 1 190 ? -8.128 -10.828 -2.131 1.00 91.06 190 GLY A O 1
ATOM 1429 N N . GLN A 1 191 ? -6.028 -10.771 -2.883 1.00 94.25 191 GLN A N 1
ATOM 1430 C CA . GLN A 1 191 ? -5.731 -9.408 -2.478 1.00 94.25 191 GLN A CA 1
ATOM 1431 C C . GLN A 1 191 ? -5.944 -8.459 -3.652 1.00 94.25 191 GLN A C 1
ATOM 1433 O O . GLN A 1 191 ? -5.364 -8.657 -4.722 1.00 94.25 191 GLN A O 1
ATOM 1438 N N . GLN A 1 192 ? -6.716 -7.402 -3.440 1.00 96.44 192 GLN A N 1
ATOM 1439 C CA . GLN A 1 192 ? -6.747 -6.244 -4.317 1.00 96.44 192 GLN A CA 1
ATOM 1440 C C . GLN A 1 192 ? -6.715 -4.975 -3.472 1.00 96.44 192 GLN A C 1
ATOM 1442 O O . GLN A 1 192 ? -7.562 -4.810 -2.600 1.00 96.44 192 GLN A O 1
ATOM 1447 N N . PHE A 1 193 ? -5.780 -4.075 -3.765 1.00 96.62 193 PHE A N 1
ATOM 1448 C CA . PHE A 1 193 ? -5.601 -2.807 -3.066 1.00 96.62 193 PHE A CA 1
ATOM 1449 C C . PHE A 1 193 ? -5.534 -1.656 -4.065 1.00 96.62 193 PHE A C 1
ATOM 1451 O O . PHE A 1 193 ? -4.844 -1.751 -5.083 1.00 96.62 193 PHE A O 1
ATOM 1458 N N . ARG A 1 194 ? -6.229 -0.563 -3.759 1.00 96.81 194 ARG A N 1
ATOM 1459 C CA . ARG A 1 194 ? -6.025 0.756 -4.366 1.00 96.81 194 ARG A CA 1
ATOM 1460 C C . ARG A 1 194 ? -5.547 1.680 -3.268 1.00 96.81 194 ARG A C 1
ATOM 1462 O O . ARG A 1 194 ? -6.246 1.844 -2.276 1.00 96.81 194 ARG A O 1
ATOM 1469 N N . ILE A 1 195 ? -4.352 2.223 -3.435 1.00 94.88 195 ILE A N 1
ATOM 1470 C CA . ILE A 1 195 ? -3.676 3.002 -2.407 1.00 94.88 195 ILE A CA 1
ATOM 1471 C C . ILE A 1 195 ? -3.398 4.389 -2.973 1.00 94.88 195 ILE A C 1
ATOM 1473 O O . ILE A 1 195 ? -2.808 4.519 -4.047 1.00 94.88 195 ILE A O 1
ATOM 1477 N N . GLU A 1 196 ? -3.807 5.415 -2.244 1.00 93.75 196 GLU A N 1
ATOM 1478 C CA . GLU A 1 196 ? -3.491 6.811 -2.509 1.00 93.75 196 GLU A CA 1
ATOM 1479 C C . GLU A 1 196 ? -2.633 7.348 -1.364 1.00 93.75 196 GLU A C 1
ATOM 1481 O O . GLU A 1 196 ? -2.964 7.196 -0.188 1.00 93.75 196 GLU A O 1
ATOM 1486 N N . ILE A 1 197 ? -1.507 7.949 -1.728 1.00 89.50 197 ILE A N 1
ATOM 1487 C CA . ILE A 1 197 ? -0.652 8.706 -0.824 1.00 89.50 197 ILE A CA 1
ATOM 1488 C C . ILE A 1 197 ? -0.898 10.181 -1.108 1.00 89.50 197 ILE A C 1
ATOM 1490 O O . ILE A 1 197 ? -0.758 10.616 -2.253 1.00 89.50 197 ILE A O 1
ATOM 1494 N N . ASP A 1 198 ? -1.231 10.919 -0.056 1.00 88.50 198 ASP A N 1
ATOM 1495 C CA . ASP A 1 198 ? -1.417 12.366 -0.076 1.00 88.50 198 ASP A CA 1
ATOM 1496 C C . ASP A 1 198 ? -0.409 13.014 0.876 1.00 88.50 198 ASP A C 1
ATOM 1498 O O . ASP A 1 198 ? -0.480 12.844 2.100 1.00 88.50 198 ASP A O 1
ATOM 1502 N N . GLY A 1 199 ? 0.544 13.747 0.304 1.00 81.31 199 GLY A N 1
ATOM 1503 C CA . GLY A 1 199 ? 1.435 14.621 1.047 1.00 81.31 199 GLY A CA 1
ATOM 1504 C C . GLY A 1 199 ? 2.476 13.933 1.931 1.00 81.31 199 GLY A C 1
ATOM 1505 O O . GLY A 1 199 ? 2.836 14.501 2.962 1.00 81.31 199 GLY A O 1
ATOM 1506 N N . LEU A 1 200 ? 2.963 12.741 1.571 1.00 79.62 200 LEU A N 1
ATOM 1507 C CA . LEU A 1 200 ? 3.904 11.992 2.412 1.00 79.62 200 LEU A CA 1
ATOM 1508 C C . LEU A 1 200 ? 5.302 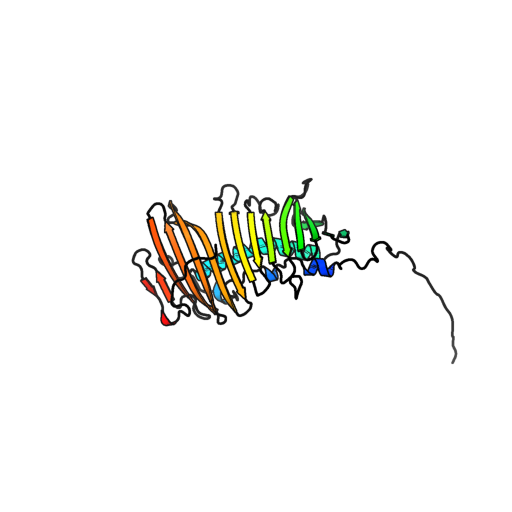12.613 2.394 1.00 79.62 200 LEU A C 1
ATOM 1510 O O . LEU A 1 200 ? 5.889 12.819 1.337 1.00 79.62 200 LEU A O 1
ATOM 1514 N N . GLY A 1 201 ? 5.865 12.904 3.565 1.00 74.75 201 GLY A N 1
ATOM 1515 C CA . GLY A 1 201 ? 7.223 13.439 3.659 1.00 74.75 201 GLY A CA 1
ATOM 1516 C C . GLY A 1 201 ? 7.680 13.708 5.088 1.00 74.75 201 GLY A C 1
ATOM 1517 O O . GLY A 1 201 ? 6.919 13.577 6.042 1.00 74.75 201 GLY A O 1
ATOM 1518 N N . GLY A 1 202 ? 8.951 14.082 5.242 1.00 67.50 202 GLY A N 1
ATOM 1519 C CA . GLY A 1 202 ? 9.492 14.616 6.495 1.00 67.50 202 GLY A CA 1
ATOM 1520 C C . GLY A 1 202 ? 9.322 16.138 6.631 1.00 67.50 202 GLY A C 1
ATOM 1521 O O . GLY A 1 202 ? 8.955 16.825 5.670 1.00 67.50 202 GLY A O 1
ATOM 1522 N N . PRO A 1 203 ? 9.690 16.726 7.784 1.00 58.09 203 PRO A N 1
ATOM 1523 C CA . PRO A 1 203 ? 9.559 18.157 7.993 1.00 58.09 203 PRO A CA 1
ATOM 1524 C C . PRO A 1 203 ? 10.559 18.881 7.082 1.00 58.09 203 PRO A C 1
ATOM 1526 O O . PRO A 1 203 ? 11.775 18.718 7.212 1.00 58.09 203 PRO A O 1
ATOM 1529 N N . ASN A 1 204 ? 10.045 19.707 6.166 1.00 60.34 204 ASN A N 1
ATOM 1530 C CA . ASN A 1 204 ? 10.784 20.381 5.082 1.00 60.34 204 ASN A CA 1
ATOM 1531 C C . ASN A 1 204 ? 11.235 19.480 3.916 1.00 60.34 204 ASN A C 1
ATOM 1533 O O . ASN A 1 204 ? 12.075 19.904 3.118 1.00 60.34 204 ASN A O 1
ATOM 1537 N N . GLN A 1 205 ? 10.703 18.264 3.800 1.00 62.62 205 GLN A N 1
ATOM 1538 C CA . GLN A 1 205 ? 10.865 17.447 2.598 1.00 62.62 205 GLN A CA 1
ATOM 1539 C C . GLN A 1 205 ? 9.717 17.713 1.621 1.00 62.62 205 GLN A C 1
ATOM 1541 O O . GLN A 1 205 ? 8.693 18.299 1.978 1.00 62.62 205 GLN A O 1
ATOM 1546 N N . ARG A 1 206 ? 9.914 17.330 0.359 1.00 60.91 206 ARG A N 1
ATOM 1547 C CA . ARG A 1 206 ? 8.846 17.378 -0.637 1.00 60.91 206 ARG A CA 1
ATOM 1548 C C . ARG A 1 206 ? 7.762 16.385 -0.213 1.00 60.91 206 ARG A C 1
ATOM 1550 O O . ARG A 1 206 ? 8.081 15.232 0.037 1.00 60.91 206 ARG A O 1
ATOM 1557 N N . ALA A 1 207 ? 6.522 16.856 -0.153 1.00 69.62 207 ALA A N 1
ATOM 1558 C CA . ALA A 1 207 ? 5.346 16.003 -0.075 1.00 69.62 207 ALA A CA 1
ATOM 1559 C C . ALA A 1 207 ? 5.265 15.157 -1.355 1.00 69.62 207 ALA A C 1
ATOM 1561 O O . ALA A 1 207 ? 5.218 15.705 -2.462 1.00 69.62 207 ALA A O 1
ATOM 1562 N N . GLU A 1 208 ? 5.323 13.841 -1.201 1.00 74.00 208 GLU A N 1
ATOM 1563 C CA . GLU A 1 208 ? 5.114 12.880 -2.271 1.00 74.00 208 GLU A CA 1
ATOM 1564 C C . GLU A 1 208 ? 3.638 12.502 -2.329 1.00 74.00 208 GLU A C 1
ATOM 1566 O O . GLU A 1 208 ? 3.067 12.029 -1.347 1.00 74.00 208 GLU A O 1
ATOM 1571 N N . ASP A 1 209 ? 3.052 12.693 -3.508 1.00 85.12 209 ASP A N 1
ATOM 1572 C CA . ASP A 1 209 ? 1.742 12.161 -3.850 1.00 85.12 209 ASP A CA 1
ATOM 1573 C C . ASP A 1 209 ? 1.945 10.949 -4.754 1.00 85.12 209 ASP A C 1
ATOM 1575 O O . ASP A 1 209 ? 2.792 10.953 -5.659 1.00 85.12 209 ASP A O 1
ATOM 1579 N N . GLY A 1 210 ? 1.151 9.909 -4.534 1.00 87.50 210 GLY A N 1
ATOM 1580 C CA . GLY A 1 210 ? 1.299 8.666 -5.274 1.00 87.50 210 GLY A CA 1
ATOM 1581 C C . GLY A 1 210 ? 0.004 7.890 -5.355 1.00 87.50 210 GLY A C 1
ATOM 1582 O O . GLY A 1 210 ? -0.852 7.971 -4.478 1.00 87.50 210 GLY A O 1
ATOM 1583 N N . ARG A 1 211 ? -0.132 7.112 -6.423 1.00 93.69 211 ARG A N 1
ATOM 1584 C CA . ARG A 1 211 ? -1.232 6.160 -6.559 1.00 93.69 211 ARG A CA 1
ATOM 1585 C C . ARG A 1 211 ? -0.686 4.798 -6.903 1.00 93.69 211 ARG A C 1
ATOM 1587 O O . ARG A 1 211 ? 0.212 4.689 -7.739 1.00 93.69 211 ARG A O 1
ATOM 1594 N N . TYR A 1 212 ? -1.252 3.780 -6.279 1.00 94.88 212 TYR A N 1
ATOM 1595 C CA . TYR A 1 212 ? -0.795 2.410 -6.392 1.00 94.88 212 TYR A CA 1
ATOM 1596 C C . TYR A 1 212 ? -1.994 1.487 -6.542 1.00 94.88 212 TYR A C 1
ATOM 1598 O O . TYR A 1 212 ? -3.047 1.683 -5.935 1.00 94.88 212 TYR A O 1
ATOM 1606 N N . PHE A 1 213 ? -1.818 0.457 -7.351 1.00 97.06 213 PHE A N 1
ATOM 1607 C CA . PHE A 1 213 ? -2.760 -0.636 -7.470 1.00 97.06 213 PHE A CA 1
ATOM 1608 C C . PHE A 1 213 ? -2.003 -1.937 -7.299 1.00 97.06 213 PHE A C 1
ATOM 1610 O O . PHE A 1 213 ? -0.970 -2.150 -7.932 1.00 97.06 213 PHE A O 1
ATOM 1617 N N . PHE A 1 214 ? -2.533 -2.823 -6.475 1.00 96.50 214 PHE A N 1
ATOM 1618 C CA . PHE A 1 214 ? -2.009 -4.165 -6.310 1.00 96.50 214 PHE A CA 1
ATOM 1619 C C . PHE A 1 214 ? -3.140 -5.160 -6.471 1.00 96.50 214 PHE A C 1
ATOM 1621 O O . PHE A 1 214 ? -4.221 -4.981 -5.916 1.00 96.50 214 PHE A O 1
ATOM 1628 N N . ARG A 1 215 ? -2.879 -6.240 -7.197 1.00 95.75 215 ARG A N 1
ATOM 1629 C CA . ARG A 1 215 ? -3.751 -7.404 -7.239 1.00 95.75 215 ARG A CA 1
ATOM 1630 C C . ARG A 1 215 ? -2.920 -8.668 -7.253 1.00 95.75 21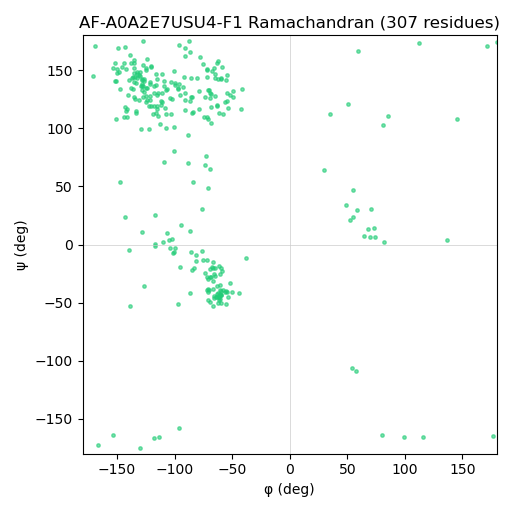5 ARG A C 1
ATOM 1632 O O . ARG A 1 215 ? -2.072 -8.834 -8.125 1.00 95.75 215 ARG A O 1
ATOM 1639 N N . HIS A 1 216 ? -3.226 -9.590 -6.356 1.00 92.69 216 HIS A N 1
ATOM 1640 C CA . HIS A 1 216 ? -2.538 -10.866 -6.257 1.00 92.69 216 HIS A CA 1
ATOM 1641 C C . HIS A 1 216 ? -3.468 -11.939 -5.702 1.00 92.69 216 HIS A C 1
ATOM 1643 O O . HIS A 1 216 ? -4.240 -11.699 -4.778 1.00 92.69 216 HIS A O 1
ATOM 1649 N N . ARG A 1 217 ? -3.380 -13.152 -6.245 1.00 86.56 217 ARG A N 1
ATOM 1650 C CA . ARG A 1 217 ? -3.922 -14.337 -5.574 1.00 86.56 217 ARG A CA 1
ATOM 1651 C C . ARG A 1 217 ? -2.752 -15.153 -5.036 1.00 86.56 217 ARG A C 1
ATOM 1653 O O . ARG A 1 217 ? -1.842 -15.395 -5.823 1.00 86.56 217 ARG A O 1
ATOM 1660 N N . PRO A 1 218 ? -2.783 -15.627 -3.779 1.00 79.38 218 PRO A N 1
ATOM 1661 C CA . PRO A 1 218 ? -1.719 -16.468 -3.236 1.00 79.38 218 PRO A CA 1
ATOM 1662 C C . PRO A 1 218 ? -1.364 -17.638 -4.167 1.00 79.38 218 PRO A C 1
ATOM 1664 O O . PRO A 1 218 ? -2.247 -18.384 -4.599 1.00 79.38 218 PRO A O 1
ATOM 1667 N N . GLY A 1 219 ? -0.077 -17.779 -4.502 1.00 78.31 219 GLY A N 1
ATOM 1668 C CA . GLY A 1 219 ? 0.426 -18.794 -5.442 1.00 78.31 219 GLY A CA 1
ATOM 1669 C C . GLY A 1 219 ? -0.014 -18.594 -6.902 1.00 78.31 219 GLY A C 1
ATOM 1670 O O . GLY A 1 219 ? 0.084 -19.516 -7.714 1.00 78.31 219 GLY A O 1
ATOM 1671 N N . GLY A 1 220 ? -0.553 -17.422 -7.230 1.00 87.00 220 GLY A N 1
ATOM 1672 C CA . GLY A 1 220 ? -1.129 -17.075 -8.520 1.00 87.00 220 GLY A CA 1
ATOM 1673 C C . GLY A 1 220 ? -0.345 -15.998 -9.264 1.00 87.00 220 GLY A C 1
ATOM 1674 O O . GLY A 1 220 ? 0.800 -15.683 -8.961 1.00 87.00 220 GLY A O 1
ATOM 1675 N N . ALA A 1 221 ? -0.986 -15.446 -10.291 1.00 91.94 221 ALA A N 1
ATOM 1676 C CA . ALA A 1 221 ? -0.485 -14.268 -10.985 1.00 91.94 221 ALA A CA 1
ATOM 1677 C C . ALA A 1 221 ? -0.710 -13.002 -10.145 1.00 91.94 221 ALA A C 1
ATOM 1679 O O . ALA A 1 221 ? -1.660 -12.938 -9.354 1.00 91.94 221 ALA A O 1
ATOM 1680 N N . GLY A 1 222 ? 0.106 -11.979 -10.387 1.00 94.56 222 GLY A N 1
ATOM 1681 C CA . GLY A 1 222 ? -0.062 -10.669 -9.771 1.00 94.56 222 GLY A CA 1
ATOM 1682 C C . GLY A 1 222 ? 0.186 -9.502 -10.720 1.00 94.56 222 GLY A C 1
ATOM 1683 O O . GLY A 1 222 ? 0.722 -9.660 -11.821 1.00 94.56 222 GLY A O 1
ATOM 1684 N N . ASP A 1 223 ? -0.291 -8.337 -10.296 1.00 96.25 223 ASP A N 1
ATOM 1685 C CA . ASP A 1 223 ? -0.240 -7.061 -11.005 1.00 96.25 223 ASP A CA 1
ATOM 1686 C C . ASP A 1 223 ? -0.013 -5.956 -9.974 1.00 96.25 223 ASP A C 1
ATOM 1688 O O . ASP A 1 223 ? -0.826 -5.775 -9.068 1.00 96.25 223 ASP A O 1
ATOM 1692 N N . PHE A 1 224 ? 1.099 -5.244 -10.098 1.00 96.94 224 PHE A N 1
ATOM 1693 C CA . PHE A 1 224 ? 1.432 -4.103 -9.262 1.00 96.94 224 PHE A CA 1
ATOM 1694 C C . PHE A 1 224 ? 1.692 -2.892 -10.146 1.00 96.94 224 PHE A C 1
ATOM 1696 O O . PHE A 1 224 ? 2.524 -2.947 -11.050 1.00 96.94 224 PHE A O 1
ATOM 1703 N N . GLN A 1 225 ? 0.969 -1.809 -9.902 1.00 97.38 225 GLN A N 1
ATOM 1704 C CA . GLN A 1 225 ? 1.044 -0.574 -10.667 1.00 97.38 225 GLN A CA 1
ATOM 1705 C C . GLN A 1 225 ? 1.290 0.585 -9.724 1.00 97.38 225 GLN A C 1
ATOM 1707 O O . GLN A 1 225 ? 0.706 0.627 -8.644 1.00 97.38 225 GL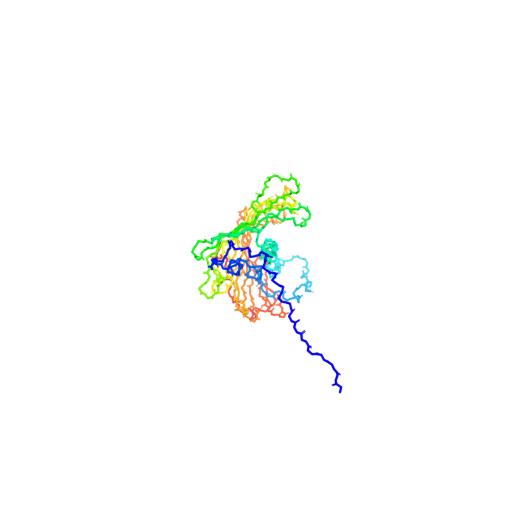N A O 1
ATOM 1712 N N . TYR A 1 226 ? 2.094 1.548 -10.151 1.00 94.12 226 TYR A N 1
ATOM 1713 C CA . TYR A 1 226 ? 2.228 2.798 -9.426 1.00 94.12 226 TYR A CA 1
ATOM 1714 C C . TYR A 1 226 ? 2.550 3.971 -10.335 1.00 94.12 226 TYR A C 1
ATOM 1716 O O . TYR A 1 226 ? 3.181 3.822 -11.386 1.00 94.12 226 TYR A O 1
ATOM 1724 N N . ARG A 1 227 ? 2.106 5.149 -9.901 1.00 92.31 227 ARG A N 1
ATOM 1725 C CA . ARG A 1 227 ? 2.436 6.447 -10.483 1.00 92.31 227 ARG A CA 1
ATOM 1726 C C . ARG A 1 227 ? 2.951 7.351 -9.375 1.00 92.31 227 ARG A C 1
ATOM 1728 O O . ARG A 1 227 ? 2.267 7.539 -8.372 1.00 92.31 227 ARG A O 1
ATOM 1735 N N . THR A 1 228 ? 4.129 7.921 -9.590 1.00 86.00 228 THR A N 1
ATOM 1736 C CA . THR A 1 228 ? 4.770 8.866 -8.669 1.00 86.00 228 THR A CA 1
ATOM 1737 C C . THR A 1 228 ? 5.508 9.960 -9.441 1.00 86.00 228 THR A C 1
ATOM 1739 O O . THR A 1 228 ? 5.675 9.881 -10.663 1.00 86.00 228 THR A O 1
ATOM 1742 N N . THR A 1 229 ? 5.950 10.996 -8.735 1.00 82.00 229 THR A N 1
ATOM 1743 C CA . THR A 1 229 ? 6.790 12.059 -9.291 1.00 82.00 229 THR A CA 1
ATOM 1744 C C . THR A 1 229 ? 8.257 11.778 -8.988 1.00 82.00 229 THR A C 1
ATOM 1746 O O . THR A 1 229 ? 8.618 11.462 -7.862 1.00 82.00 229 THR A O 1
ATOM 1749 N N . ILE A 1 230 ? 9.121 11.935 -9.986 1.00 78.25 230 ILE A N 1
ATOM 1750 C CA . ILE A 1 230 ? 10.571 11.790 -9.860 1.00 78.25 230 ILE A CA 1
ATOM 1751 C C . ILE A 1 230 ? 11.282 13.087 -10.244 1.00 78.25 230 ILE A C 1
ATOM 1753 O O . ILE A 1 230 ? 10.793 13.870 -11.060 1.00 78.25 230 ILE A O 1
ATOM 1757 N N . LEU A 1 231 ? 12.473 13.295 -9.686 1.00 72.69 231 LEU A N 1
ATOM 1758 C CA . LEU A 1 231 ? 13.389 14.360 -10.093 1.00 72.69 231 LEU A CA 1
ATOM 1759 C C . LEU A 1 231 ? 14.512 13.767 -10.947 1.00 72.69 231 LEU A C 1
ATOM 1761 O O . LEU A 1 231 ? 15.359 13.023 -10.456 1.00 72.69 231 LEU A O 1
ATOM 1765 N N . LEU A 1 232 ? 14.527 14.111 -12.231 1.00 67.81 232 LEU A N 1
ATOM 1766 C CA . LEU A 1 232 ? 15.553 13.701 -13.188 1.00 67.81 232 LEU A CA 1
ATOM 1767 C C . LEU A 1 232 ? 16.669 14.741 -13.231 1.00 67.81 232 LEU A C 1
ATOM 1769 O O . LEU A 1 232 ? 16.414 15.942 -13.346 1.00 67.81 232 LEU A O 1
ATOM 1773 N N . ASP A 1 233 ? 17.910 14.267 -13.111 1.00 66.56 233 ASP A N 1
ATOM 1774 C CA . ASP A 1 233 ? 19.131 15.083 -13.058 1.00 66.56 233 ASP A CA 1
ATOM 1775 C C . ASP A 1 233 ? 19.097 16.202 -11.993 1.00 66.56 233 ASP A C 1
ATOM 1777 O O . ASP A 1 233 ? 19.846 17.173 -12.065 1.00 66.56 233 ASP A O 1
ATOM 1781 N N . GLY A 1 234 ? 18.224 16.067 -10.986 1.00 65.56 234 GLY A N 1
ATOM 1782 C CA . GLY A 1 234 ? 18.012 17.061 -9.929 1.00 65.56 234 GLY A CA 1
ATOM 1783 C C . GLY A 1 234 ? 17.337 18.362 -10.382 1.00 65.56 234 GLY A C 1
ATOM 1784 O O . GLY A 1 234 ? 17.228 19.284 -9.577 1.00 65.56 234 GLY A O 1
ATOM 1785 N N . GLU A 1 235 ? 16.886 18.451 -11.636 1.00 67.44 235 GLU A N 1
ATOM 1786 C CA . GLU A 1 235 ? 16.365 19.691 -12.232 1.00 67.44 235 GLU A CA 1
ATOM 1787 C C . GLU A 1 235 ? 14.965 19.517 -12.835 1.00 67.44 235 GLU A C 1
ATOM 1789 O O . GLU A 1 235 ? 14.139 20.425 -12.748 1.00 67.44 235 GLU A O 1
ATOM 1794 N N . TYR A 1 236 ? 14.673 18.356 -13.425 1.00 71.31 236 TYR A N 1
ATOM 1795 C CA . TYR A 1 236 ? 13.439 18.142 -14.176 1.00 71.31 236 TYR A CA 1
ATOM 1796 C C . TYR A 1 236 ? 12.479 17.228 -13.425 1.00 71.31 236 TYR A C 1
ATOM 1798 O O . TYR A 1 236 ? 12.764 16.052 -13.217 1.00 71.31 236 TYR A O 1
ATOM 1806 N N . GLU A 1 237 ? 11.306 17.750 -13.076 1.00 80.31 237 GLU A N 1
ATOM 1807 C CA . GLU A 1 237 ? 10.203 16.914 -12.605 1.00 80.31 237 GLU A CA 1
ATOM 1808 C C . GLU A 1 237 ? 9.670 16.052 -13.749 1.00 80.31 237 GLU A C 1
ATOM 1810 O O . GLU A 1 237 ? 9.388 16.539 -14.852 1.00 80.31 237 GLU A O 1
ATOM 1815 N N . GLY A 1 238 ? 9.557 14.756 -13.480 1.00 82.81 238 GLY A N 1
ATOM 1816 C CA . GLY A 1 238 ? 8.958 13.784 -14.374 1.00 82.81 238 GLY A CA 1
ATOM 1817 C C . GLY A 1 238 ? 7.924 12.941 -13.646 1.00 82.81 238 GLY A C 1
ATOM 1818 O O . GLY A 1 238 ? 8.058 12.661 -12.460 1.00 82.81 238 GLY A O 1
ATOM 1819 N N . LEU A 1 239 ? 6.902 12.507 -14.371 1.00 88.12 239 LEU A N 1
ATOM 1820 C CA . LEU A 1 239 ? 5.970 11.492 -13.908 1.00 88.12 239 LEU A CA 1
ATOM 1821 C C . LEU A 1 239 ? 6.540 10.115 -14.251 1.00 88.12 239 LEU A C 1
ATOM 1823 O O . LEU A 1 239 ? 6.828 9.847 -15.420 1.00 88.12 239 LEU A O 1
ATOM 1827 N N . LEU A 1 240 ? 6.701 9.260 -13.247 1.00 89.69 240 LEU A N 1
ATOM 1828 C CA . LEU A 1 240 ? 7.070 7.861 -13.412 1.00 89.69 240 LEU A CA 1
ATOM 1829 C C . LEU A 1 240 ? 5.825 6.997 -13.245 1.00 89.69 240 LEU A C 1
ATOM 1831 O O . LEU A 1 240 ? 5.161 7.052 -12.214 1.00 89.69 240 LEU A O 1
ATOM 1835 N N . GLU A 1 241 ? 5.551 6.168 -14.241 1.00 95.06 241 GLU A N 1
ATOM 1836 C CA . GLU A 1 241 ? 4.537 5.122 -14.190 1.00 95.06 241 GLU A CA 1
ATOM 1837 C C . GLU A 1 241 ? 5.218 3.775 -14.361 1.00 95.06 241 GLU A C 1
ATOM 1839 O O . GLU A 1 241 ? 5.985 3.603 -15.309 1.00 95.06 241 GLU A O 1
ATOM 1844 N N . VAL A 1 242 ? 4.929 2.819 -13.485 1.00 95.44 242 VAL A N 1
ATOM 1845 C CA . VAL A 1 242 ? 5.464 1.459 -13.582 1.00 95.44 242 VAL A CA 1
ATOM 1846 C C . VAL A 1 242 ? 4.345 0.456 -13.384 1.00 95.44 242 VAL A C 1
ATOM 1848 O O . VAL A 1 242 ? 3.498 0.619 -12.509 1.00 95.44 242 VAL A O 1
ATOM 1851 N N . ARG A 1 243 ? 4.358 -0.603 -14.192 1.00 97.75 243 ARG A N 1
ATOM 1852 C CA . ARG A 1 243 ? 3.483 -1.762 -14.053 1.00 97.75 243 ARG A CA 1
ATOM 1853 C C . ARG A 1 243 ? 4.290 -3.042 -14.115 1.00 97.75 243 ARG A C 1
ATOM 1855 O O . ARG A 1 243 ? 4.954 -3.322 -15.109 1.00 97.75 243 ARG A O 1
ATOM 1862 N N . THR A 1 244 ? 4.151 -3.857 -13.087 1.00 96.62 244 THR A N 1
ATOM 1863 C CA . THR A 1 244 ? 4.856 -5.117 -12.906 1.00 96.62 244 THR A CA 1
ATOM 1864 C C . THR A 1 244 ? 3.851 -6.250 -12.813 1.00 96.62 244 THR A C 1
ATOM 1866 O O . THR A 1 244 ? 3.005 -6.270 -11.927 1.00 96.62 244 THR A O 1
ATOM 1869 N N . ARG A 1 245 ? 3.935 -7.199 -13.747 1.00 96.12 245 ARG A N 1
ATOM 1870 C CA . ARG A 1 245 ? 3.035 -8.355 -13.846 1.00 96.12 245 ARG A CA 1
ATOM 1871 C C . ARG A 1 245 ? 3.831 -9.645 -13.770 1.00 96.12 245 ARG A C 1
ATOM 1873 O O . ARG A 1 245 ? 4.879 -9.748 -14.411 1.00 96.12 245 ARG A O 1
ATOM 1880 N N . TRP A 1 246 ? 3.322 -10.630 -13.042 1.00 94.25 246 TRP A N 1
ATOM 1881 C CA . TRP A 1 246 ? 3.936 -11.954 -12.937 1.00 94.25 246 TRP A CA 1
ATOM 1882 C C . TRP A 1 246 ? 2.899 -13.070 -13.005 1.00 94.25 246 TRP A C 1
ATOM 1884 O O . TRP A 1 246 ? 1.718 -12.868 -12.724 1.00 94.25 246 TRP A O 1
ATOM 1894 N N . GLN A 1 247 ? 3.353 -14.255 -13.402 1.00 93.00 247 GLN A N 1
ATOM 1895 C CA . GLN A 1 247 ? 2.588 -15.497 -13.384 1.00 93.00 247 GLN A CA 1
ATOM 1896 C C . GLN A 1 247 ? 2.893 -16.301 -12.111 1.00 93.00 247 GLN A C 1
ATOM 1898 O O . GLN A 1 247 ? 3.825 -15.994 -11.371 1.00 93.00 247 GLN A O 1
ATOM 1903 N N . SER A 1 248 ? 2.131 -17.371 -11.877 1.00 90.19 248 SER A N 1
ATOM 1904 C CA . SER A 1 248 ? 2.311 -18.266 -10.721 1.00 90.19 248 SER A CA 1
ATOM 1905 C C . SER A 1 248 ? 3.670 -18.975 -10.677 1.00 90.19 248 SER A C 1
ATOM 1907 O O . SER A 1 248 ? 4.056 -19.497 -9.642 1.00 90.19 248 SER A O 1
ATOM 1909 N N . ASP A 1 249 ? 4.386 -19.033 -11.801 1.00 88.06 249 ASP A N 1
ATOM 1910 C CA . ASP A 1 249 ? 5.741 -19.586 -11.902 1.00 88.06 249 ASP A CA 1
ATOM 1911 C C . ASP A 1 249 ? 6.835 -18.513 -11.771 1.00 88.06 249 ASP A C 1
ATOM 1913 O O . ASP A 1 249 ? 7.979 -18.734 -12.165 1.00 88.06 249 ASP A O 1
ATOM 1917 N N . ARG A 1 250 ? 6.471 -17.334 -11.247 1.00 86.69 250 ARG A N 1
ATOM 1918 C CA . ARG A 1 250 ? 7.364 -16.206 -10.945 1.00 86.69 250 ARG A CA 1
ATOM 1919 C C . ARG A 1 250 ? 8.043 -15.571 -12.158 1.00 86.69 250 ARG A C 1
ATOM 1921 O O . ARG A 1 250 ? 8.864 -14.669 -12.001 1.00 86.69 250 ARG A O 1
ATOM 1928 N N . ARG A 1 251 ? 7.680 -15.973 -13.377 1.00 92.31 251 ARG A N 1
ATOM 1929 C CA . ARG A 1 251 ? 8.083 -15.261 -14.591 1.00 92.31 251 ARG A CA 1
ATOM 1930 C C . ARG A 1 251 ? 7.185 -14.053 -14.795 1.00 92.31 251 ARG A C 1
ATOM 1932 O O . ARG A 1 251 ? 5.977 -14.112 -14.557 1.00 92.31 251 ARG A O 1
ATOM 1939 N N . GLY A 1 252 ? 7.757 -12.959 -15.277 1.00 95.31 252 GLY A N 1
ATOM 1940 C CA . GLY A 1 252 ? 7.005 -11.724 -15.409 1.00 95.31 252 GLY A CA 1
ATOM 1941 C C . GLY A 1 252 ? 7.679 -10.659 -16.251 1.00 95.31 252 GLY A C 1
ATOM 1942 O O . GLY A 1 252 ? 8.687 -10.888 -16.924 1.00 95.31 252 GLY A O 1
ATOM 1943 N N . ARG A 1 253 ? 7.055 -9.484 -16.241 1.00 96.06 253 ARG A N 1
ATOM 1944 C CA . ARG A 1 253 ? 7.511 -8.288 -16.939 1.00 96.06 253 ARG A CA 1
ATOM 1945 C C . ARG A 1 253 ? 7.126 -7.042 -16.160 1.00 96.06 253 ARG A C 1
ATOM 1947 O O . ARG A 1 253 ? 5.975 -6.900 -15.751 1.00 96.06 253 ARG A O 1
ATOM 1954 N N . SER A 1 254 ? 8.085 -6.143 -16.021 1.00 96.44 254 SER A N 1
ATOM 1955 C CA . SER A 1 254 ? 7.892 -4.779 -15.566 1.00 96.44 254 SER A CA 1
ATOM 1956 C C . SER A 1 254 ? 8.063 -3.818 -16.739 1.00 96.44 254 SER A C 1
ATOM 1958 O O . SER A 1 254 ? 8.996 -3.957 -17.532 1.00 96.44 254 SER A O 1
ATOM 1960 N N . ASP A 1 255 ? 7.139 -2.880 -16.877 1.00 97.06 255 ASP A N 1
ATOM 1961 C CA . ASP A 1 255 ? 7.133 -1.836 -17.891 1.00 97.06 255 ASP A CA 1
ATOM 1962 C C . ASP A 1 255 ? 7.062 -0.485 -17.190 1.00 97.06 255 ASP A C 1
ATOM 1964 O O . ASP A 1 255 ? 6.260 -0.310 -16.274 1.00 97.06 255 ASP A O 1
ATOM 1968 N N . ALA A 1 256 ? 7.879 0.469 -17.624 1.00 95.31 256 ALA A N 1
ATOM 1969 C CA . ALA A 1 256 ? 7.885 1.812 -17.076 1.00 95.31 256 ALA A CA 1
ATOM 1970 C C . ALA A 1 256 ? 7.837 2.875 -18.164 1.00 95.31 256 ALA A C 1
ATOM 1972 O O . ALA A 1 256 ? 8.418 2.723 -19.243 1.00 95.31 256 ALA A O 1
ATOM 1973 N N . VAL A 1 257 ? 7.170 3.978 -17.850 1.00 94.06 257 VAL A N 1
ATOM 1974 C CA . VAL A 1 257 ? 7.133 5.187 -18.660 1.00 94.06 257 VAL A CA 1
ATOM 1975 C C . VAL A 1 257 ? 7.545 6.361 -17.789 1.00 94.06 257 VAL A C 1
ATOM 1977 O O . VAL A 1 257 ? 7.024 6.548 -16.695 1.00 94.06 257 VAL A O 1
ATOM 1980 N N . VAL A 1 258 ? 8.462 7.173 -18.302 1.00 90.56 258 VAL A N 1
ATOM 1981 C CA . VAL A 1 258 ? 8.848 8.449 -17.702 1.00 90.56 258 VAL A CA 1
ATOM 1982 C C . VAL A 1 258 ? 8.379 9.568 -18.616 1.00 90.56 258 VAL A C 1
ATOM 1984 O O . VAL A 1 258 ? 8.746 9.600 -19.793 1.00 90.56 258 VAL A O 1
ATOM 1987 N N . TRP A 1 259 ? 7.584 10.492 -18.085 1.00 90.06 259 TRP A N 1
ATOM 1988 C CA . TRP A 1 259 ? 7.108 11.673 -18.798 1.00 90.06 259 TRP A CA 1
ATOM 1989 C C . TRP A 1 259 ? 7.654 12.951 -18.169 1.00 90.06 259 TRP A C 1
ATOM 1991 O O . TRP A 1 259 ? 7.325 13.270 -17.033 1.00 90.06 259 TRP A O 1
ATOM 2001 N N . ILE A 1 260 ? 8.460 13.704 -18.917 1.00 86.00 260 ILE A N 1
ATOM 2002 C CA . ILE A 1 260 ? 8.972 15.012 -18.494 1.00 86.00 260 ILE A CA 1
ATOM 2003 C C . ILE A 1 260 ? 8.132 16.096 -19.161 1.00 86.00 260 ILE A C 1
ATOM 2005 O O . ILE A 1 260 ? 8.352 16.425 -20.332 1.00 86.00 260 ILE A O 1
ATOM 2009 N N . GLU A 1 261 ? 7.196 16.680 -18.416 1.00 82.00 261 GLU A N 1
ATOM 2010 C CA . GLU A 1 261 ? 6.254 17.664 -18.957 1.00 82.00 261 GLU A CA 1
ATOM 2011 C C . GLU A 1 261 ? 6.970 18.898 -19.523 1.00 82.00 261 GLU A C 1
ATOM 2013 O O . GLU A 1 261 ? 6.689 19.322 -20.644 1.00 82.00 261 GLU A O 1
ATOM 2018 N N . SER A 1 262 ? 7.976 19.411 -18.807 1.00 82.88 262 SER A N 1
ATOM 2019 C CA . SER A 1 262 ? 8.724 20.621 -19.183 1.00 82.88 262 SER A CA 1
ATOM 2020 C C . SER A 1 262 ? 9.442 20.525 -20.534 1.00 82.88 262 SER A C 1
ATOM 2022 O O . SER A 1 262 ? 9.681 21.546 -21.178 1.00 82.88 262 SER A O 1
ATOM 2024 N N . SER A 1 263 ? 9.771 19.310 -20.983 1.00 82.06 263 SER A N 1
ATOM 2025 C CA . SER A 1 263 ? 10.468 19.066 -22.252 1.00 82.06 263 SER A CA 1
ATOM 2026 C C . SER A 1 263 ? 9.648 18.260 -23.261 1.00 82.06 263 SER A C 1
ATOM 2028 O O . SER A 1 263 ? 10.138 17.995 -24.359 1.00 82.06 263 SER A O 1
ATOM 2030 N N . ALA A 1 264 ? 8.415 17.876 -22.910 1.00 86.56 264 ALA A N 1
ATOM 2031 C CA . ALA A 1 264 ? 7.571 16.957 -23.675 1.00 86.56 264 ALA A CA 1
ATOM 2032 C C . ALA A 1 264 ? 8.304 15.665 -24.100 1.00 86.56 264 ALA A C 1
ATOM 2034 O O . ALA A 1 264 ? 8.074 15.127 -25.188 1.00 86.56 264 ALA A O 1
ATOM 2035 N N . ARG A 1 265 ? 9.225 15.177 -23.257 1.00 85.38 265 ARG A N 1
ATOM 2036 C CA . ARG A 1 265 ? 10.005 13.958 -23.510 1.00 85.38 265 ARG A CA 1
ATOM 2037 C C . ARG A 1 265 ? 9.365 12.782 -22.796 1.00 85.38 265 ARG A C 1
ATOM 2039 O O . ARG A 1 265 ? 9.040 12.866 -21.614 1.00 85.38 265 ARG A O 1
ATOM 2046 N N . ARG A 1 266 ? 9.240 11.674 -23.524 1.00 90.38 266 ARG A N 1
ATOM 2047 C CA . ARG A 1 266 ? 8.785 10.389 -23.003 1.00 90.38 266 ARG A CA 1
ATOM 2048 C C . ARG A 1 266 ? 9.894 9.366 -23.154 1.00 90.38 266 ARG A C 1
ATOM 2050 O O . ARG A 1 266 ? 10.484 9.294 -24.229 1.00 90.38 266 ARG A O 1
ATOM 2057 N N . PHE A 1 267 ? 10.108 8.576 -22.113 1.00 88.88 267 PHE A N 1
ATOM 2058 C CA . PHE A 1 267 ? 10.963 7.399 -22.168 1.00 88.88 267 PHE A CA 1
ATOM 2059 C C . PHE A 1 267 ? 10.204 6.175 -21.713 1.00 88.88 267 PHE A C 1
ATOM 2061 O O . PHE A 1 267 ? 9.303 6.267 -20.879 1.00 88.88 267 PHE A O 1
ATOM 2068 N N . SER A 1 268 ? 10.598 5.043 -22.258 1.00 93.25 268 SER A N 1
ATOM 2069 C CA . SER A 1 268 ? 10.009 3.746 -22.014 1.00 93.25 268 SER A CA 1
ATOM 2070 C C . SER A 1 268 ? 11.107 2.783 -21.593 1.00 93.25 268 SER A C 1
ATOM 2072 O O . SER A 1 268 ? 12.218 2.788 -22.134 1.00 93.25 268 SER A O 1
ATOM 2074 N N . PHE A 1 269 ? 10.781 1.931 -20.635 1.00 93.56 269 PHE A N 1
ATOM 2075 C CA . PHE A 1 269 ? 11.645 0.868 -20.157 1.00 93.56 269 PHE A CA 1
ATOM 2076 C C . PHE A 1 269 ? 10.816 -0.408 -20.044 1.00 93.56 269 PHE A C 1
ATOM 2078 O O . PHE A 1 269 ? 9.647 -0.366 -19.667 1.00 93.56 269 PHE A O 1
ATOM 2085 N N . SER A 1 270 ? 11.423 -1.545 -20.350 1.00 95.19 270 SER A N 1
ATOM 2086 C CA . SER A 1 270 ? 10.837 -2.858 -20.104 1.00 95.19 270 SER A CA 1
ATOM 2087 C C . SER A 1 270 ? 11.891 -3.789 -19.527 1.00 95.19 270 SER A C 1
ATOM 2089 O O . SER A 1 270 ? 13.054 -3.741 -19.929 1.00 95.19 270 SER A O 1
ATOM 2091 N N . GLN A 1 271 ? 11.473 -4.660 -18.617 1.00 94.25 271 GLN A N 1
ATOM 2092 C CA . GLN A 1 271 ? 12.302 -5.672 -17.978 1.00 94.25 271 GLN A CA 1
ATOM 2093 C C . GLN A 1 271 ? 11.492 -6.951 -17.787 1.00 94.25 271 GLN A C 1
ATOM 2095 O O . GLN A 1 271 ? 10.534 -6.970 -17.022 1.00 94.25 271 GLN A O 1
ATOM 2100 N N . CYS A 1 272 ? 11.878 -8.025 -18.463 1.00 95.00 272 CYS A N 1
ATOM 2101 C CA . CYS A 1 272 ? 11.372 -9.361 -18.190 1.00 95.00 272 CYS A CA 1
ATOM 2102 C C . CYS A 1 272 ? 12.273 -10.059 -17.182 1.00 95.00 272 CYS A C 1
ATOM 2104 O O . CYS A 1 272 ? 13.497 -9.909 -17.214 1.00 95.00 272 CYS A O 1
ATOM 2106 N N . PHE A 1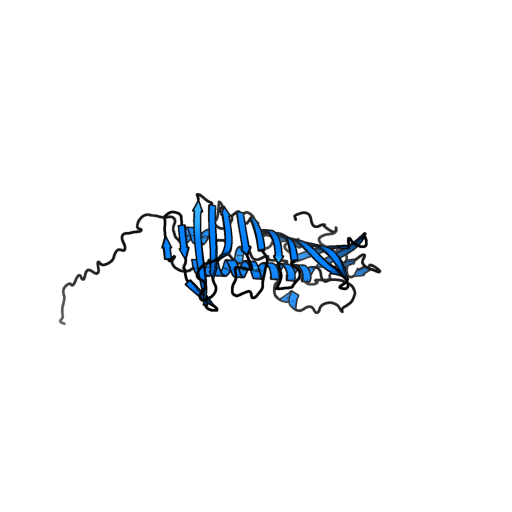 273 ? 11.645 -10.844 -16.319 1.00 92.75 273 PHE A N 1
ATOM 2107 C CA . PHE A 1 273 ? 12.312 -11.596 -15.273 1.00 92.75 273 PHE A CA 1
ATOM 2108 C C . PHE A 1 273 ? 11.770 -13.020 -15.207 1.00 92.75 273 PHE A C 1
ATOM 2110 O O . PHE A 1 273 ? 10.646 -13.316 -15.624 1.00 92.75 273 PHE A O 1
ATOM 2117 N N . THR A 1 274 ? 12.600 -13.898 -14.671 1.00 89.94 274 THR A N 1
ATOM 2118 C CA . THR A 1 274 ? 12.287 -15.286 -14.352 1.00 89.94 274 THR A CA 1
ATOM 2119 C C . THR A 1 274 ? 12.658 -15.561 -12.898 1.00 89.94 274 THR A C 1
ATOM 2121 O O . THR A 1 274 ? 13.241 -14.703 -12.231 1.00 89.94 274 THR A O 1
ATOM 2124 N N . GLU A 1 275 ? 12.346 -16.761 -12.415 1.00 84.19 275 GLU A N 1
ATOM 2125 C CA . GLU A 1 275 ? 12.775 -17.218 -11.091 1.00 84.19 275 GLU A CA 1
ATOM 2126 C C . GLU A 1 275 ? 14.304 -17.112 -10.916 1.00 84.19 275 GLU A C 1
ATOM 2128 O O . GLU A 1 275 ? 14.771 -16.620 -9.893 1.00 84.19 275 GLU A O 1
ATOM 2133 N N . ASP A 1 276 ? 15.075 -17.464 -11.951 1.00 83.25 276 ASP A N 1
ATOM 2134 C CA . ASP A 1 276 ? 16.543 -17.524 -11.890 1.00 83.25 276 ASP A CA 1
ATOM 2135 C C . ASP A 1 276 ? 17.254 -16.256 -12.394 1.00 83.25 276 ASP A C 1
ATOM 2137 O O . ASP A 1 276 ? 18.432 -16.043 -12.102 1.00 83.25 276 ASP A O 1
ATOM 2141 N N . ASP A 1 277 ? 16.574 -15.420 -13.182 1.00 84.88 277 ASP A N 1
ATOM 2142 C CA . ASP A 1 277 ? 17.183 -14.255 -13.828 1.00 84.88 277 ASP A CA 1
ATOM 2143 C C . ASP A 1 277 ? 16.246 -13.046 -13.830 1.00 84.88 277 ASP A C 1
ATOM 2145 O O . ASP A 1 277 ? 15.261 -12.986 -14.574 1.00 84.88 277 ASP A O 1
ATOM 2149 N N . ARG A 1 278 ? 16.598 -12.041 -13.024 1.00 85.38 278 ARG A N 1
ATOM 2150 C CA . ARG A 1 278 ? 15.892 -10.757 -12.929 1.00 85.38 278 ARG A CA 1
ATOM 2151 C C . ARG A 1 278 ? 16.055 -9.893 -14.191 1.00 85.38 278 ARG A C 1
ATOM 2153 O O . ARG A 1 278 ? 15.249 -8.992 -14.427 1.00 85.38 278 ARG A O 1
ATOM 2160 N N . PHE A 1 279 ? 17.084 -10.152 -14.994 1.00 87.75 279 PHE A N 1
ATOM 2161 C CA . PHE A 1 279 ? 17.442 -9.383 -16.185 1.00 87.75 279 PHE A CA 1
ATOM 2162 C C . PHE A 1 279 ? 17.357 -10.211 -17.474 1.00 87.75 279 PHE A C 1
ATOM 2164 O O . PHE A 1 279 ? 18.001 -9.842 -18.461 1.00 87.75 279 PHE A O 1
ATOM 2171 N N . ALA A 1 280 ? 16.524 -11.261 -17.472 1.00 90.94 280 ALA A N 1
ATOM 2172 C CA . ALA A 1 280 ? 16.281 -12.171 -18.595 1.00 90.94 280 ALA A CA 1
ATOM 2173 C C . ALA A 1 280 ? 16.119 -11.432 -19.934 1.00 90.94 280 ALA A C 1
ATOM 2175 O O . ALA A 1 280 ? 16.696 -11.811 -20.955 1.00 90.94 280 ALA A O 1
ATOM 2176 N N . TRP A 1 281 ? 15.397 -10.308 -19.916 1.00 93.06 281 TRP A N 1
ATOM 2177 C CA . TRP A 1 281 ? 15.421 -9.341 -21.007 1.00 93.06 281 TRP A CA 1
ATOM 2178 C C . TRP A 1 281 ? 15.163 -7.926 -20.511 1.00 93.06 281 TRP A C 1
ATOM 2180 O O . TRP A 1 281 ? 14.390 -7.716 -19.582 1.00 93.06 281 TRP A O 1
ATOM 2190 N N . ARG A 1 282 ? 15.772 -6.936 -21.159 1.00 91.62 282 ARG A N 1
ATOM 2191 C CA . ARG A 1 282 ? 15.505 -5.519 -20.918 1.00 91.62 282 ARG A CA 1
ATOM 2192 C C . ARG A 1 282 ? 15.544 -4.715 -22.208 1.00 91.62 282 ARG A C 1
ATOM 2194 O O . ARG A 1 282 ? 16.298 -5.044 -23.126 1.00 91.62 282 ARG A O 1
ATOM 2201 N N . TRP A 1 283 ? 14.781 -3.631 -22.244 1.00 92.25 283 TRP A N 1
ATOM 2202 C CA . TRP A 1 283 ? 14.751 -2.691 -23.357 1.00 92.25 283 TRP A CA 1
ATOM 2203 C C . TRP A 1 283 ? 14.469 -1.263 -22.889 1.00 92.25 283 TRP A C 1
ATOM 2205 O O . TRP A 1 283 ? 13.746 -1.064 -21.915 1.00 92.25 283 TRP A O 1
ATOM 2215 N N . THR A 1 284 ? 15.017 -0.273 -23.594 1.00 89.94 284 THR A N 1
ATOM 2216 C CA . THR A 1 284 ? 14.680 1.144 -23.403 1.00 89.94 284 THR A CA 1
ATOM 2217 C C . THR A 1 284 ? 14.859 1.961 -24.682 1.00 89.94 284 THR A C 1
ATOM 2219 O O . THR A 1 284 ? 15.652 1.595 -25.555 1.00 89.94 284 THR A O 1
ATOM 2222 N N . ASP A 1 285 ? 14.154 3.089 -24.768 1.00 88.62 285 ASP A N 1
ATOM 2223 C CA . ASP A 1 285 ? 14.345 4.157 -25.759 1.00 88.62 285 ASP A CA 1
ATOM 2224 C C . ASP A 1 285 ? 15.104 5.385 -25.195 1.00 88.62 285 ASP A C 1
ATOM 2226 O O . ASP A 1 285 ? 15.269 6.388 -25.892 1.00 88.62 285 ASP A O 1
ATOM 2230 N N . PHE A 1 286 ? 15.579 5.326 -23.944 1.00 81.69 286 PHE A N 1
ATOM 2231 C CA . PHE A 1 286 ? 16.312 6.420 -23.308 1.00 81.69 286 PHE A CA 1
ATOM 2232 C C . PHE A 1 286 ? 17.706 6.602 -23.929 1.00 81.69 286 PHE A C 1
ATOM 2234 O O . PHE A 1 286 ? 18.466 5.644 -24.078 1.00 81.69 286 PHE A O 1
ATOM 2241 N N . GLN A 1 287 ? 18.053 7.856 -24.244 1.00 75.12 287 GLN A N 1
ATOM 2242 C CA . GLN A 1 287 ? 19.306 8.256 -24.904 1.00 75.12 287 GLN A CA 1
ATOM 2243 C C . GLN A 1 287 ? 19.545 7.506 -26.226 1.00 75.12 287 GLN A C 1
ATOM 2245 O O . GLN A 1 287 ? 18.877 7.804 -27.214 1.00 75.12 287 GLN A O 1
ATOM 2250 N N . ASP A 1 288 ? 20.481 6.555 -26.244 1.00 69.50 288 ASP A N 1
ATOM 2251 C CA . ASP A 1 288 ? 20.836 5.773 -27.432 1.00 69.50 288 ASP A CA 1
ATOM 2252 C C . ASP A 1 288 ? 19.942 4.537 -27.623 1.00 69.50 288 ASP A C 1
ATOM 2254 O O . ASP A 1 288 ? 20.023 3.873 -28.658 1.00 69.50 288 ASP A O 1
ATOM 2258 N N . GLY A 1 289 ? 19.069 4.246 -26.649 1.00 72.38 289 GLY A N 1
ATOM 2259 C CA . GLY A 1 289 ? 18.208 3.071 -26.632 1.00 72.38 289 GLY A CA 1
ATOM 2260 C C . GLY 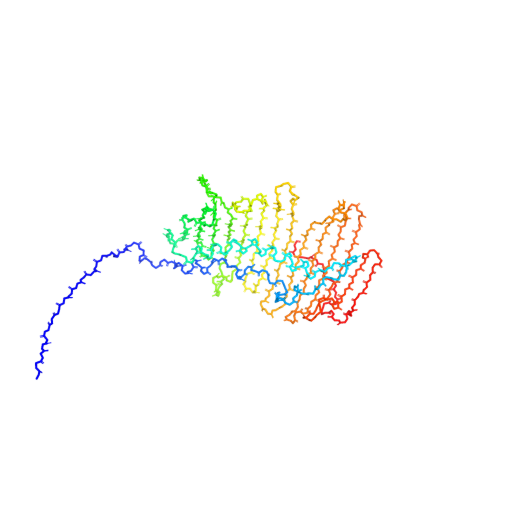A 1 289 ? 18.988 1.751 -26.679 1.00 72.38 289 GLY A C 1
ATOM 2261 O O . GLY A 1 289 ? 20.187 1.686 -26.947 1.00 72.38 289 GLY A O 1
ATOM 2262 N N . GLY A 1 290 ? 18.320 0.640 -26.401 1.00 84.38 290 GLY A N 1
ATOM 2263 C CA . GLY A 1 290 ? 18.959 -0.663 -26.561 1.00 84.38 290 GLY A CA 1
ATOM 2264 C C . GLY A 1 290 ? 18.150 -1.812 -26.003 1.00 84.38 290 GLY A C 1
ATOM 2265 O O . GLY A 1 290 ? 17.152 -1.615 -25.316 1.00 84.38 290 GLY A O 1
ATOM 2266 N N . SER A 1 291 ? 18.605 -3.026 -26.307 1.00 89.25 291 SER A N 1
ATOM 2267 C CA . SER A 1 291 ? 18.081 -4.271 -25.743 1.00 89.25 291 SER A CA 1
ATOM 2268 C C . SER A 1 291 ? 19.211 -5.134 -25.182 1.00 89.25 291 SER A C 1
ATOM 2270 O O . SER A 1 291 ? 20.291 -5.202 -25.770 1.00 89.25 291 SER A O 1
ATOM 2272 N N . TYR A 1 292 ? 18.950 -5.806 -24.069 1.00 88.00 292 TYR A N 1
ATOM 2273 C CA . TYR A 1 292 ? 19.852 -6.758 -23.425 1.00 88.00 292 TYR A CA 1
ATOM 2274 C C . TYR A 1 292 ? 19.067 -8.025 -23.080 1.00 88.00 292 TYR A C 1
ATOM 2276 O O . TYR A 1 292 ? 17.888 -7.931 -22.749 1.00 88.00 292 TYR A O 1
ATOM 2284 N N . GLY A 1 293 ? 19.716 -9.187 -23.128 1.00 89.00 293 GLY A N 1
ATOM 2285 C CA . GLY A 1 293 ? 19.074 -10.475 -22.853 1.00 89.00 293 GLY A CA 1
ATOM 2286 C C . GLY A 1 293 ? 18.268 -11.024 -24.036 1.00 89.00 293 GLY A C 1
ATOM 2287 O O . GLY A 1 293 ? 18.440 -10.579 -25.175 1.00 89.00 293 GLY A O 1
ATOM 2288 N N . ASP A 1 294 ? 17.402 -12.000 -23.768 1.00 90.06 294 ASP A N 1
ATOM 2289 C CA . ASP A 1 294 ? 16.620 -12.721 -24.777 1.00 90.06 294 ASP A CA 1
ATOM 2290 C C . ASP A 1 294 ? 15.120 -12.443 -24.625 1.00 90.06 294 ASP A C 1
ATOM 2292 O O . ASP A 1 294 ? 14.464 -12.912 -23.696 1.00 90.06 294 ASP A O 1
ATOM 2296 N N . ALA A 1 295 ? 14.553 -11.712 -25.588 1.00 90.75 295 ALA A N 1
ATOM 2297 C CA . ALA A 1 295 ? 13.132 -11.372 -25.600 1.00 90.75 295 ALA A CA 1
ATOM 2298 C C . ALA A 1 295 ? 12.218 -12.611 -25.603 1.00 90.75 295 ALA A C 1
ATOM 2300 O O . ALA A 1 295 ? 11.074 -12.518 -25.163 1.00 90.75 295 ALA A O 1
ATOM 2301 N N . ALA A 1 296 ? 12.703 -13.776 -26.054 1.00 91.25 296 ALA A N 1
ATOM 2302 C CA . ALA A 1 296 ? 11.937 -15.021 -26.016 1.00 91.25 296 ALA A CA 1
ATOM 2303 C C . ALA A 1 296 ? 11.668 -15.527 -24.584 1.00 91.25 296 ALA A C 1
ATOM 2305 O O . ALA A 1 296 ? 10.794 -16.372 -24.392 1.00 91.25 296 ALA A O 1
ATOM 2306 N N . GLN A 1 297 ? 12.380 -15.011 -23.575 1.00 87.62 297 GLN A N 1
ATOM 2307 C CA . GLN A 1 297 ? 12.143 -15.333 -22.164 1.00 87.62 297 GLN A CA 1
ATOM 2308 C C . GLN A 1 297 ? 10.989 -14.525 -21.544 1.00 87.62 297 GLN A C 1
ATOM 2310 O O . GLN A 1 297 ? 10.550 -14.826 -20.433 1.00 87.62 297 GLN A O 1
ATOM 2315 N N . CYS A 1 298 ? 10.458 -13.524 -22.251 1.00 92.69 298 CYS A N 1
ATOM 2316 C CA . CYS A 1 298 ? 9.332 -12.723 -21.787 1.00 92.69 298 CYS A CA 1
ATOM 2317 C C . CYS A 1 298 ? 8.011 -13.495 -21.867 1.00 92.69 298 CYS A C 1
ATOM 2319 O O . CYS A 1 298 ? 7.442 -13.661 -22.943 1.00 92.69 298 CYS A O 1
ATOM 2321 N N . VAL A 1 299 ? 7.447 -13.870 -20.716 1.00 94.50 299 VAL A N 1
ATOM 2322 C CA . VAL A 1 299 ? 6.083 -14.440 -20.651 1.00 94.50 299 VAL A CA 1
ATOM 2323 C C . VAL A 1 299 ? 4.985 -13.430 -21.000 1.00 94.50 299 VAL A C 1
ATOM 2325 O O . VAL A 1 299 ? 3.872 -13.814 -21.355 1.00 94.50 299 VAL A O 1
ATOM 2328 N N . HIS A 1 300 ? 5.297 -12.136 -20.919 1.00 94.56 300 HIS A N 1
ATOM 2329 C CA . HIS A 1 300 ? 4.450 -11.048 -21.393 1.00 94.56 300 HIS A CA 1
ATOM 2330 C C . HIS A 1 300 ? 5.123 -10.361 -22.586 1.00 94.56 300 HIS A C 1
ATOM 2332 O O . HIS A 1 300 ? 6.058 -9.577 -22.424 1.00 94.56 300 HIS A O 1
ATOM 2338 N N . GLU A 1 301 ? 4.635 -10.638 -23.794 1.00 91.12 301 GLU A N 1
ATOM 2339 C CA . GLU A 1 301 ? 5.255 -10.157 -25.039 1.00 91.12 301 GLU A CA 1
ATOM 2340 C C . GLU A 1 301 ? 5.083 -8.647 -25.259 1.00 91.12 301 GLU A C 1
ATOM 2342 O O . GLU A 1 301 ? 5.950 -7.989 -25.839 1.00 91.12 301 GLU A O 1
ATOM 2347 N N . THR A 1 302 ? 3.995 -8.063 -24.753 1.00 93.25 302 THR A N 1
ATOM 2348 C CA . THR A 1 302 ? 3.672 -6.646 -24.946 1.00 93.25 302 THR A CA 1
ATOM 2349 C C . THR A 1 302 ? 3.841 -5.840 -23.669 1.00 93.25 302 THR A C 1
ATOM 2351 O O . THR A 1 302 ? 3.450 -6.284 -22.581 1.00 93.25 302 THR A O 1
ATOM 2354 N N . ALA A 1 303 ? 4.360 -4.621 -23.833 1.00 94.12 303 ALA A N 1
ATOM 2355 C CA . ALA A 1 303 ? 4.374 -3.635 -22.767 1.00 94.12 303 ALA A CA 1
ATOM 2356 C C . ALA A 1 303 ? 2.939 -3.342 -22.315 1.00 94.12 303 ALA A C 1
ATOM 2358 O O . ALA A 1 303 ? 2.025 -3.311 -23.147 1.00 94.12 303 ALA A O 1
ATOM 2359 N N . ALA A 1 304 ? 2.743 -3.134 -21.019 1.00 94.44 304 ALA A N 1
ATOM 2360 C CA . ALA A 1 304 ? 1.472 -2.677 -20.477 1.00 94.44 304 ALA A CA 1
ATOM 2361 C C . ALA A 1 304 ? 1.624 -1.305 -19.828 1.00 94.44 304 ALA A C 1
ATOM 2363 O O . ALA A 1 304 ? 2.587 -1.048 -19.113 1.00 94.44 304 ALA A O 1
ATOM 2364 N N . ALA A 1 305 ? 0.652 -0.435 -20.087 1.00 93.56 305 ALA A N 1
ATOM 2365 C CA . ALA A 1 305 ? 0.526 0.824 -19.374 1.00 93.56 305 ALA A CA 1
ATOM 2366 C C . ALA A 1 305 ? -0.102 0.592 -17.995 1.00 93.56 305 ALA A C 1
ATOM 2368 O O . ALA A 1 305 ? -0.759 -0.427 -17.756 1.00 93.56 305 ALA A O 1
ATOM 2369 N N . VAL A 1 306 ? 0.091 1.571 -17.122 1.00 94.00 306 VAL A N 1
ATOM 2370 C CA . VAL A 1 306 ? -0.679 1.736 -15.893 1.00 94.00 306 VAL A CA 1
ATOM 2371 C C . VAL A 1 306 ? -2.110 2.153 -16.258 1.00 94.00 306 VAL A C 1
ATOM 2373 O O . VAL A 1 306 ? -2.297 3.094 -17.030 1.00 94.00 306 VAL A O 1
ATOM 2376 N N . ASP A 1 307 ? -3.110 1.422 -15.764 1.00 93.62 307 ASP A N 1
ATOM 2377 C CA . ASP A 1 307 ? -4.516 1.532 -16.185 1.00 93.62 307 ASP A CA 1
ATOM 2378 C C . ASP A 1 307 ? -5.553 1.432 -15.050 1.00 93.62 307 ASP A C 1
ATOM 2380 O O . ASP A 1 307 ? -6.737 1.647 -15.306 1.00 93.62 307 ASP A O 1
ATOM 2384 N N . GLU A 1 308 ? -5.131 1.166 -13.812 1.00 90.69 308 GLU A N 1
ATOM 2385 C CA . GLU A 1 308 ? -6.031 0.950 -12.661 1.00 90.69 308 GLU A CA 1
ATOM 2386 C C . GLU A 1 308 ? -6.002 2.077 -11.599 1.00 90.69 308 GLU A C 1
ATOM 2388 O O . GLU A 1 308 ? -6.698 1.959 -10.586 1.00 90.69 308 GLU A O 1
ATOM 2393 N N . ILE A 1 309 ? -5.229 3.158 -11.816 1.00 83.50 309 ILE A N 1
ATOM 2394 C CA . ILE A 1 309 ? -4.999 4.271 -10.856 1.00 83.50 309 ILE A CA 1
ATOM 2395 C C . ILE A 1 309 ? -5.275 5.687 -11.395 1.00 83.50 309 ILE A C 1
ATOM 2397 O O . ILE A 1 309 ? -5.050 5.942 -12.604 1.00 83.50 309 ILE A O 1
#

Sequence (309 aa):
MRRILPVVLLGFLSGCEDTLSAQPFVSDRQFRAALPSAERHTLDVIDASDGYLGMAPPVPGTWPDLVQLSLDVGGDLNGITLACLELVESAAATEPSYRSETSREWGPFEGTDRVTYSVEVERRSDTYTWDLRSSAAGANTLERACAGEHLSGAVALADGTGTLDISLEAWPTLDGAVGNLYTEYDLTDGQQFRIEIDGLGGPNQRAEDGRYFFRHRPGGAGDFQYRTTILLDGEYEGLLEVRTRWQSDRRGRSDAVVWIESSARRFSFSQCFTEDDRFAWRWTDFQDGGSYGDAAQCVHETAAAVDEI

Secondary structure (DSSP, 8-state):
------------------TT--S--S-HHHHHHHS--HHHH---TT---GGGGGSPPP-SSS---HHHHHHHHHHHHHHHHHHHHHHHHHHHHSPPSEE-SSEEEEEEEE-GGG-EEEEEEEEETTEEEEEEEEE-TT-SS-EEEEEEEEE--SSSTTS-EEEEEEEGGG-TTSTT-EEEEEEEEE-BTBEEEEEEEEEEE-TTSPPEEEEEEEEE-TTS-EEEEEEEEEEETTTEEEEEEEEEEE-TTS-EEEEEEEEEGGGTEEEEEEEEE-SS-TTSEEEE-STT-EEEE-GGG-SS-S-------

pLDDT: mean 82.77, std 17.92, range [30.59, 97.75]

Foldseek 3Di:
DDDDDDDDDDDDPCPPDPPPPPDPAPDLVLQLQQAAALVQPQFCLLVDDPPVVPDDPPDDDDDDLQSVVLVVVSVVVSVLVNVVRVVVNVQSVDAFPDDDSFKTKRDQDADPQRKTWMKIWGHDPQKIKIFIWIDHHPDPDTHTQKIKMWRAEPVTGHQTWMKIKGALVRDPVNAQWGWMKIWTWGNNQGTWIWIWTFQTDGHPDGGKTKIWIWGDHVLAKIKIKMWTWDQDPVHFIWIKIKIWIAGSQSWTKMKIWIAGPVVRDIKIKMATAGPVGSRCKIWIPPDVTDIDHDLVSHPDNDHDTDDPD

Nearest PDB structures (foldseek):
  7tt0-assembly1_A  TM=1.616E-01  e=5.916E+00  Escherichia coli

Solvent-accessible surface area (backbone atoms only — not comparable to full-atom values): 17001 Å² total; per-residue (Å²): 131,88,84,85,85,85,84,88,80,90,74,87,82,82,79,76,80,80,84,82,64,91,60,92,48,76,46,73,66,56,59,54,48,40,45,78,47,37,84,74,66,52,60,71,54,80,70,74,62,79,75,70,84,70,63,77,75,76,78,90,88,84,80,84,61,59,63,58,52,49,40,51,55,32,49,55,56,29,54,60,54,34,60,53,24,48,51,53,48,57,49,61,74,48,84,57,72,41,78,57,78,47,37,40,28,30,51,81,42,77,54,74,93,51,28,37,35,33,40,39,36,41,53,57,95,63,31,35,40,38,40,36,25,23,26,46,69,89,58,94,62,72,34,67,25,31,37,34,39,30,38,44,21,95,89,43,42,56,35,19,36,36,40,43,38,35,32,39,65,32,34,77,86,45,82,53,33,36,31,36,40,43,32,43,40,39,37,69,85,35,41,34,40,41,37,40,35,45,44,37,29,48,75,93,48,72,60,44,52,35,36,33,30,40,36,37,35,91,84,38,44,37,41,39,30,40,40,39,74,43,69,48,95,82,77,42,62,24,43,38,36,34,24,38,37,33,40,57,77,54,33,16,34,27,19,36,39,38,37,27,71,93,74,74,44,74,36,45,39,38,36,17,23,36,79,91,33,75,63,40,14,35,38,36,62,55,90,88,39,53,75,47,71,43,71,87,66,32,80,52,86,65,85,54,76,74,83,84,114

Radius of gyration: 25.81 Å; Cα contacts (8 Å, |Δi|>4): 652; chains: 1; bounding box: 54×75×87 Å

Mean predicted aligned error: 9.54 Å